Protein AF-A0A926HNK9-F1 (afdb_monomer_lite)

Organism: NCBI:txid2763655

Foldseek 3Di:
DDDDDDDDDDDDDDDDDDDDDDDDDDDDDDDDDDDDDDDDDDDDDDDDDDDDDDDDPDDDDDDDDPDPDPDPDPDPPPPPPPPPCPDDDDDDDDPPLDVLCVLAVLLVVQDDDLVSLLLQLQQLLVLLLVLLVQLLVVVLVVDPDPVVSVVSVVVSVVLQVVLQVQLVVLLVVVFDPVDDPVVSVVPRDSSSVSSSSNSSSVSSVVSNVVSCVVSCQCVCPPPHDDRPDDHNGSPSRD

Structure (mmCIF, N/CA/C/O backbone):
data_AF-A0A926HNK9-F1
#
_entry.id   AF-A0A926HNK9-F1
#
loop_
_atom_site.group_PDB
_atom_site.id
_atom_site.type_symbol
_atom_site.label_atom_id
_atom_site.label_alt_id
_atom_site.label_comp_id
_atom_site.label_asym_id
_atom_site.label_entity_id
_atom_site.label_seq_id
_atom_site.pdbx_PDB_ins_code
_atom_site.Cartn_x
_atom_site.Cartn_y
_atom_site.Cartn_z
_atom_site.occupancy
_atom_site.B_iso_or_equiv
_atom_site.auth_seq_id
_atom_site.auth_comp_id
_atom_site.auth_asym_id
_atom_site.auth_atom_id
_atom_site.pdbx_PDB_model_num
ATOM 1 N N . MET A 1 1 ? -14.355 -30.009 3.020 1.00 42.09 1 MET A N 1
ATOM 2 C CA . MET A 1 1 ? -13.301 -30.759 3.741 1.00 42.09 1 MET A CA 1
ATOM 3 C C . MET A 1 1 ? -13.091 -30.069 5.083 1.00 42.09 1 MET A C 1
ATOM 5 O O . MET A 1 1 ? -12.896 -28.864 5.101 1.00 42.09 1 MET A O 1
ATOM 9 N N . LYS A 1 2 ? -13.295 -30.790 6.193 1.00 35.47 2 LYS A N 1
ATOM 10 C CA . LYS A 1 2 ? -13.320 -30.257 7.568 1.00 35.47 2 LYS A CA 1
ATOM 11 C C . LYS A 1 2 ? -11.885 -30.050 8.071 1.00 35.47 2 LYS A C 1
ATOM 13 O O . LYS A 1 2 ? -11.158 -31.031 8.170 1.00 35.47 2 LYS A O 1
ATOM 18 N N . LYS A 1 3 ? -11.487 -28.818 8.408 1.00 48.03 3 LYS A N 1
ATOM 19 C CA . LYS A 1 3 ? -10.242 -28.560 9.151 1.00 48.03 3 LYS A CA 1
ATOM 20 C C . LYS A 1 3 ? -10.529 -28.700 10.650 1.00 48.03 3 LYS A C 1
ATOM 22 O O . LYS A 1 3 ? -11.313 -27.941 11.214 1.00 48.03 3 LYS A O 1
ATOM 27 N N . GLN A 1 4 ? -9.954 -29.738 11.255 1.00 50.06 4 GLN A N 1
ATOM 28 C CA . GLN A 1 4 ? -9.965 -29.986 12.696 1.00 50.06 4 GLN A CA 1
ATOM 29 C C . GLN A 1 4 ? -9.127 -28.918 13.404 1.00 50.06 4 GLN A C 1
ATOM 31 O O . GLN A 1 4 ? -7.952 -28.749 13.090 1.00 50.06 4 GLN A O 1
ATOM 36 N N . ARG A 1 5 ? -9.730 -28.218 14.368 1.00 55.59 5 ARG A N 1
ATOM 37 C CA . ARG A 1 5 ? -9.022 -27.371 15.332 1.00 55.59 5 ARG A CA 1
ATOM 38 C C . ARG A 1 5 ? -8.501 -28.273 16.451 1.00 55.59 5 ARG A C 1
ATOM 40 O O . ARG A 1 5 ? -9.302 -28.882 17.158 1.00 55.59 5 ARG A O 1
ATOM 47 N N . PHE A 1 6 ? -7.183 -28.393 16.580 1.00 54.34 6 PHE A N 1
ATOM 48 C CA . PHE A 1 6 ? -6.562 -29.031 17.737 1.00 54.34 6 PHE A CA 1
ATOM 49 C C . PHE A 1 6 ? -6.459 -28.008 18.865 1.00 54.34 6 PHE A C 1
ATOM 51 O O . PHE A 1 6 ? -5.699 -27.051 18.783 1.00 54.34 6 PHE A O 1
ATOM 58 N N . ALA A 1 7 ? -7.248 -28.229 19.911 1.00 49.34 7 ALA A N 1
ATOM 59 C CA . ALA A 1 7 ? -7.056 -27.620 21.213 1.00 49.34 7 ALA A CA 1
ATOM 60 C C . ALA A 1 7 ? -5.959 -28.392 21.960 1.00 49.34 7 ALA A C 1
ATOM 62 O O . ALA A 1 7 ? -6.102 -29.599 22.162 1.00 49.34 7 ALA A O 1
ATOM 63 N N . VAL A 1 8 ? -4.897 -27.711 22.397 1.00 50.94 8 VAL A N 1
ATOM 64 C CA . VAL A 1 8 ? -3.967 -28.221 23.418 1.00 50.94 8 VAL A CA 1
ATOM 65 C C . VAL A 1 8 ? -3.631 -27.093 24.397 1.00 50.94 8 VAL A C 1
ATOM 67 O O . VAL A 1 8 ? -2.785 -26.249 24.143 1.00 50.94 8 VAL A O 1
ATOM 70 N N . LEU A 1 9 ? -4.411 -27.094 25.479 1.00 38.88 9 LEU A N 1
ATOM 71 C CA . LEU A 1 9 ? -4.105 -26.862 26.897 1.00 38.88 9 LEU A CA 1
ATOM 72 C C . LEU A 1 9 ? -2.839 -26.053 27.310 1.00 38.88 9 LEU A C 1
ATOM 74 O O . LEU A 1 9 ? -1.731 -26.416 26.918 1.00 38.88 9 LEU A O 1
ATOM 78 N N . PRO A 1 10 ? -2.969 -25.072 28.233 1.00 49.97 10 PRO A N 1
ATOM 79 C CA . PRO A 1 10 ? -1.853 -24.279 28.749 1.00 49.97 10 PRO A CA 1
ATOM 80 C C . PRO A 1 10 ? -1.120 -24.987 29.902 1.00 49.97 10 PRO A C 1
ATOM 82 O O . PRO A 1 10 ? -1.749 -25.549 30.802 1.00 49.97 10 PRO A O 1
ATOM 85 N N . ILE A 1 11 ? 0.214 -24.904 29.920 1.00 54.81 11 ILE A N 1
ATOM 86 C CA . ILE A 1 11 ? 1.037 -25.261 31.085 1.00 54.81 11 ILE A CA 1
ATOM 87 C C . ILE A 1 11 ? 1.531 -23.975 31.755 1.00 54.81 11 ILE A C 1
ATOM 89 O O . ILE A 1 11 ? 2.418 -23.282 31.267 1.00 54.81 11 ILE A O 1
ATOM 93 N N . LEU A 1 12 ? 0.933 -23.712 32.914 1.00 46.19 12 LEU A N 1
ATOM 94 C CA . LEU A 1 12 ? 1.418 -22.867 34.001 1.00 46.19 12 LEU A CA 1
ATOM 95 C C . LEU A 1 12 ? 2.846 -23.268 34.413 1.00 46.19 12 LEU A C 1
ATOM 97 O O . LEU A 1 12 ? 3.026 -24.345 34.979 1.00 46.19 12 LEU A O 1
ATOM 101 N N . ILE A 1 13 ? 3.833 -22.383 34.244 1.00 48.69 13 ILE A N 1
ATOM 102 C CA . ILE A 1 13 ? 5.035 -22.373 35.094 1.00 48.69 13 ILE A CA 1
ATOM 103 C C . ILE A 1 13 ? 5.289 -20.943 35.559 1.00 48.69 13 ILE A C 1
ATOM 105 O O . ILE A 1 13 ? 5.858 -20.102 34.871 1.00 48.69 13 ILE A O 1
ATOM 109 N N . SER A 1 14 ? 4.823 -20.712 36.780 1.00 44.72 14 SER A N 1
ATOM 110 C CA . SER A 1 14 ? 5.190 -19.605 37.642 1.00 44.72 14 SER A CA 1
ATOM 111 C C . SER A 1 14 ? 6.588 -19.875 38.207 1.00 44.72 14 SER A C 1
ATOM 113 O O . SER A 1 14 ? 6.798 -20.891 38.868 1.00 44.72 14 SER A O 1
ATOM 115 N N . ALA A 1 15 ? 7.544 -18.983 37.954 1.00 48.25 15 ALA A N 1
ATOM 116 C CA . ALA A 1 15 ? 8.806 -18.931 38.685 1.00 48.25 15 ALA A CA 1
ATOM 117 C C . ALA A 1 15 ? 9.223 -17.469 38.870 1.00 48.25 15 ALA A C 1
ATOM 119 O O . ALA A 1 15 ? 9.948 -16.875 38.077 1.00 48.25 15 ALA A O 1
ATOM 120 N N . VAL A 1 16 ? 8.712 -16.900 39.959 1.00 52.09 16 VAL A N 1
ATOM 121 C CA . VAL A 1 16 ? 9.241 -15.711 40.622 1.00 52.09 16 VAL A CA 1
ATOM 122 C C . VAL A 1 16 ? 10.678 -15.998 41.056 1.00 52.09 16 VAL A C 1
ATOM 124 O O . VAL A 1 16 ? 10.900 -16.907 41.855 1.00 52.09 16 VAL A O 1
ATOM 127 N N . LEU A 1 17 ? 11.640 -15.192 40.606 1.00 48.81 17 LEU A N 1
ATOM 128 C CA . LEU A 1 17 ? 12.868 -14.972 41.370 1.00 48.81 17 LEU A CA 1
ATOM 129 C C . LEU A 1 17 ? 13.428 -13.566 41.119 1.00 48.81 17 LEU A C 1
ATOM 131 O O . LEU A 1 17 ? 14.299 -13.335 40.288 1.00 48.81 17 LEU A O 1
ATOM 135 N N . THR A 1 18 ? 12.911 -12.612 41.885 1.00 54.47 18 THR A N 1
ATOM 136 C CA . THR A 1 18 ? 13.609 -11.372 42.226 1.00 54.47 18 THR A CA 1
ATOM 137 C C . THR A 1 18 ? 14.718 -11.677 43.231 1.00 54.47 18 THR A C 1
ATOM 139 O O . THR A 1 18 ? 14.419 -12.109 44.345 1.00 54.47 18 THR A O 1
ATOM 142 N N . LEU A 1 19 ? 15.974 -11.374 42.895 1.00 52.81 19 LEU A N 1
ATOM 143 C CA . LEU A 1 19 ? 16.987 -11.053 43.898 1.00 52.81 19 LEU A CA 1
ATOM 144 C C . LEU A 1 19 ? 17.886 -9.924 43.397 1.00 52.81 19 LEU A C 1
ATOM 146 O O . LEU A 1 19 ? 18.359 -9.923 42.264 1.00 52.81 19 LEU A O 1
ATOM 150 N N . ALA A 1 20 ? 18.051 -8.941 44.268 1.00 52.88 20 ALA A N 1
ATOM 151 C CA . ALA A 1 20 ? 18.680 -7.665 44.016 1.00 52.88 20 ALA A CA 1
ATOM 152 C C . ALA A 1 20 ? 20.103 -7.611 44.607 1.00 52.88 20 ALA A C 1
ATOM 154 O O . ALA A 1 20 ? 20.395 -8.293 45.584 1.00 52.88 20 ALA A O 1
ATOM 155 N N . LEU A 1 21 ? 20.887 -6.675 44.061 1.00 46.56 21 LEU A N 1
ATOM 156 C CA . LEU A 1 21 ? 22.000 -5.916 44.655 1.00 46.56 21 LEU A CA 1
ATOM 157 C C . LEU A 1 21 ? 23.371 -6.566 44.968 1.00 46.56 21 LEU A C 1
ATOM 159 O O . LEU A 1 21 ? 23.505 -7.469 45.784 1.00 46.56 21 LEU A O 1
ATOM 163 N N . ALA A 1 22 ? 24.379 -5.825 44.473 1.00 47.28 22 ALA A N 1
ATOM 164 C CA . ALA A 1 22 ? 25.618 -5.368 45.122 1.00 47.28 22 ALA A CA 1
ATOM 165 C C . ALA A 1 22 ? 26.944 -6.011 44.682 1.00 47.28 22 ALA A C 1
ATOM 167 O O . ALA A 1 22 ? 27.136 -7.219 44.755 1.00 47.28 22 ALA A O 1
ATOM 168 N N . GLY A 1 23 ? 27.902 -5.139 44.337 1.00 42.81 23 GLY A N 1
ATOM 169 C CA . GLY A 1 23 ? 29.331 -5.450 44.374 1.00 42.81 23 GLY A CA 1
ATOM 170 C C . GLY A 1 23 ? 30.169 -4.691 43.350 1.00 42.81 23 GLY A C 1
ATOM 171 O O . GLY A 1 23 ? 30.369 -5.174 42.243 1.00 42.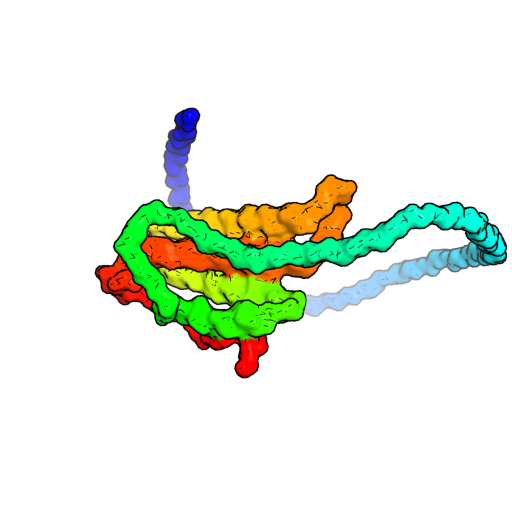81 23 GLY A O 1
ATOM 172 N N . CYS A 1 24 ? 30.691 -3.523 43.736 1.00 51.12 24 CYS A N 1
ATOM 173 C CA . CYS A 1 24 ? 31.880 -2.933 43.122 1.00 51.12 24 CYS A CA 1
ATOM 174 C C . CYS A 1 24 ? 33.046 -3.931 43.158 1.00 51.12 24 CYS A C 1
ATOM 176 O O . CYS A 1 24 ? 33.281 -4.509 44.216 1.00 51.12 24 CYS A O 1
ATOM 178 N N . ASP A 1 25 ? 33.855 -4.006 42.101 1.00 48.75 25 ASP A N 1
ATOM 179 C CA . ASP A 1 25 ? 35.298 -4.137 42.302 1.00 48.75 25 ASP A CA 1
ATOM 180 C C . ASP A 1 25 ? 36.112 -3.518 41.162 1.00 48.75 25 ASP A C 1
ATOM 182 O O . ASP A 1 25 ? 35.741 -3.517 39.989 1.00 48.75 25 ASP A O 1
ATOM 186 N N . THR A 1 26 ? 37.216 -2.927 41.591 1.00 46.78 26 THR A N 1
ATOM 187 C CA . THR A 1 26 ? 38.191 -2.122 40.868 1.00 46.78 26 THR A CA 1
ATOM 188 C C . THR A 1 26 ? 39.349 -3.027 40.469 1.00 46.78 26 THR A C 1
ATOM 190 O O . THR A 1 26 ? 39.872 -3.735 41.319 1.00 46.78 26 THR A O 1
ATOM 193 N N . GLY A 1 27 ? 39.843 -2.982 39.230 1.00 41.28 27 GLY A N 1
ATOM 194 C CA . GLY A 1 27 ? 41.013 -3.806 38.907 1.00 41.28 27 GLY A CA 1
ATOM 195 C C . GLY A 1 27 ? 41.629 -3.560 37.545 1.00 41.28 27 GLY A C 1
ATOM 196 O O . GLY A 1 27 ? 41.276 -4.207 36.567 1.00 41.28 27 GLY A O 1
ATOM 197 N N . GLY A 1 28 ? 42.584 -2.632 37.489 1.00 42.72 28 GLY A N 1
ATOM 198 C CA . GLY A 1 28 ? 43.436 -2.424 36.325 1.00 42.72 28 GLY A CA 1
ATOM 199 C C . GLY A 1 28 ? 44.372 -3.606 36.057 1.00 42.72 28 GLY A C 1
ATOM 200 O O . GLY A 1 28 ? 44.890 -4.236 36.973 1.00 42.72 28 GLY A O 1
ATOM 201 N N . GLY A 1 29 ? 44.644 -3.852 34.778 1.00 43.88 29 GLY A N 1
ATOM 202 C CA . GLY A 1 29 ? 45.596 -4.864 34.334 1.00 43.88 29 GLY A CA 1
ATOM 203 C C . GLY A 1 29 ? 45.991 -4.641 32.883 1.00 43.88 29 GLY A C 1
ATOM 204 O O . GLY A 1 29 ? 45.517 -5.333 31.989 1.00 43.88 29 GLY A O 1
ATOM 205 N N . LYS A 1 30 ? 46.868 -3.658 32.646 1.00 49.06 30 LYS A N 1
ATOM 206 C CA . LYS A 1 30 ? 47.640 -3.559 31.403 1.00 49.06 30 LYS A CA 1
ATOM 207 C C . LYS A 1 30 ? 48.457 -4.843 31.253 1.00 49.06 30 LYS A C 1
ATOM 209 O O . LYS A 1 30 ? 49.395 -5.050 32.016 1.00 49.06 30 LYS A O 1
ATOM 214 N N . THR A 1 31 ? 48.144 -5.661 30.254 1.00 48.47 31 THR A N 1
ATOM 215 C CA . THR A 1 31 ? 49.084 -6.660 29.740 1.00 48.47 31 THR A CA 1
ATOM 216 C C . THR A 1 31 ? 49.244 -6.473 28.239 1.00 48.47 31 THR A C 1
ATOM 218 O O . THR A 1 31 ? 48.311 -6.533 27.444 1.00 48.47 31 THR A O 1
ATOM 221 N N . THR A 1 32 ? 50.472 -6.123 27.898 1.00 48.22 32 THR A N 1
ATOM 222 C CA . THR A 1 32 ? 51.035 -5.933 26.570 1.00 48.22 32 THR A CA 1
ATOM 223 C C . THR A 1 32 ? 51.052 -7.276 25.831 1.00 48.22 32 THR A C 1
ATOM 225 O O . THR A 1 32 ? 51.598 -8.235 26.382 1.00 48.22 32 THR A O 1
ATOM 228 N N . PRO A 1 33 ? 50.524 -7.396 24.601 1.00 59.78 33 PRO A N 1
ATOM 229 C CA . PRO A 1 33 ? 50.759 -8.593 23.810 1.00 59.78 33 PRO A CA 1
ATOM 230 C C . PRO A 1 33 ? 52.204 -8.607 23.288 1.00 59.78 33 PRO A C 1
ATOM 232 O O . PRO A 1 33 ? 52.669 -7.681 22.624 1.00 59.78 33 PRO A O 1
ATOM 235 N N . SER A 1 34 ? 52.904 -9.685 23.633 1.00 55.00 34 SER A N 1
ATOM 236 C CA . SER A 1 34 ? 54.209 -10.087 23.109 1.00 55.00 34 SER A CA 1
ATOM 237 C C . SER A 1 34 ? 54.104 -10.442 21.616 1.00 55.00 34 SER A C 1
ATOM 239 O O . SER A 1 34 ? 53.191 -11.188 21.251 1.00 55.00 34 SER A O 1
ATOM 241 N N . PRO A 1 35 ? 55.005 -9.968 20.735 1.00 62.47 35 PRO A N 1
ATOM 242 C CA . PRO A 1 35 ? 55.035 -10.416 19.348 1.00 62.47 35 PRO A CA 1
ATOM 243 C C . PRO A 1 35 ? 55.656 -11.820 19.247 1.00 62.47 35 PRO A C 1
ATOM 245 O O . PRO A 1 35 ? 56.812 -12.035 19.608 1.00 62.47 35 PRO A O 1
ATOM 248 N N . SER A 1 36 ? 54.881 -12.778 18.732 1.00 53.44 36 SER A N 1
ATOM 249 C CA . SER A 1 36 ? 55.363 -14.108 18.338 1.00 53.44 36 SER A CA 1
ATOM 250 C C . SER A 1 36 ? 55.908 -14.070 16.896 1.00 53.44 36 SER A C 1
ATOM 252 O O . SER A 1 36 ? 55.342 -13.350 16.067 1.00 53.44 36 SER A O 1
ATOM 254 N N . PRO A 1 37 ? 57.010 -14.776 16.573 1.00 58.66 37 PRO A N 1
ATOM 255 C CA . PRO A 1 37 ? 57.818 -14.487 15.393 1.00 58.66 37 PRO A CA 1
ATOM 256 C C . PRO A 1 37 ? 57.424 -15.246 14.114 1.00 58.66 37 PRO A C 1
ATOM 258 O O . PRO A 1 37 ? 56.980 -16.387 14.144 1.00 58.66 37 PRO A O 1
ATOM 261 N N . SER A 1 38 ? 57.777 -14.596 12.998 1.00 51.94 38 SER A N 1
ATOM 262 C CA . SER A 1 38 ? 58.384 -15.152 11.778 1.00 51.94 38 SER A CA 1
ATOM 263 C C . SER A 1 38 ? 57.606 -16.215 10.990 1.00 51.94 38 SER A C 1
ATOM 265 O O . SER A 1 38 ? 57.778 -17.418 11.176 1.00 51.94 38 SER A O 1
ATOM 267 N N . ALA A 1 39 ? 56.843 -15.753 9.994 1.00 53.16 39 ALA A N 1
ATOM 268 C CA . ALA A 1 39 ? 56.485 -16.569 8.840 1.00 53.16 39 ALA A CA 1
ATOM 269 C C . ALA A 1 39 ? 57.630 -16.538 7.810 1.00 53.16 39 ALA A C 1
ATOM 271 O O . ALA A 1 39 ? 58.038 -15.480 7.331 1.00 53.16 39 ALA A O 1
ATOM 272 N N . SER A 1 40 ? 58.141 -17.728 7.505 1.00 59.91 40 SER A N 1
ATOM 273 C CA . SER A 1 40 ? 59.150 -18.025 6.486 1.00 59.91 40 SER A CA 1
ATOM 274 C C . SER A 1 40 ? 58.678 -17.623 5.075 1.00 59.91 40 SER A C 1
ATOM 276 O O . SER A 1 40 ? 57.508 -17.855 4.753 1.00 59.91 40 SER A O 1
ATOM 278 N N . PRO A 1 41 ? 59.542 -17.068 4.203 1.00 63.19 41 PRO A N 1
ATOM 279 C CA . PRO A 1 41 ? 59.177 -16.785 2.820 1.00 63.19 41 PRO A CA 1
ATOM 280 C C . PRO A 1 41 ? 59.002 -18.093 2.033 1.00 63.19 41 PRO A C 1
ATOM 282 O O . PRO A 1 41 ? 59.954 -18.838 1.802 1.00 63.19 41 PRO A O 1
ATOM 285 N N . SER A 1 42 ? 57.764 -18.361 1.615 1.00 62.91 42 SER A N 1
ATOM 286 C CA . SER A 1 42 ? 57.442 -19.420 0.658 1.00 62.91 42 SER A CA 1
ATOM 287 C C . SER A 1 42 ? 57.851 -18.994 -0.754 1.00 62.91 42 SER A C 1
ATOM 289 O O . SER A 1 42 ? 57.674 -17.842 -1.147 1.00 62.91 42 SER A O 1
ATOM 291 N N . ALA A 1 43 ? 58.422 -19.947 -1.486 1.00 63.44 43 ALA A N 1
ATOM 292 C CA . ALA A 1 43 ? 59.113 -19.789 -2.756 1.00 63.44 43 ALA A CA 1
ATOM 293 C C . ALA A 1 43 ? 58.323 -19.030 -3.838 1.00 63.44 43 ALA A C 1
ATOM 295 O O . ALA A 1 43 ? 57.112 -19.192 -3.993 1.00 63.44 43 ALA A O 1
ATOM 296 N N . ALA A 1 44 ? 59.064 -18.241 -4.620 1.00 63.41 44 ALA A N 1
ATOM 297 C CA . ALA A 1 44 ? 58.594 -17.562 -5.817 1.00 63.41 44 ALA A CA 1
ATOM 298 C C . ALA A 1 44 ? 58.042 -18.564 -6.843 1.00 63.41 44 ALA A C 1
ATOM 300 O O . ALA A 1 44 ? 58.703 -19.545 -7.190 1.00 63.41 44 ALA A O 1
ATOM 301 N N . ALA A 1 45 ? 56.837 -18.293 -7.345 1.00 62.38 45 ALA A N 1
ATOM 302 C CA . ALA A 1 45 ? 56.247 -19.040 -8.443 1.00 62.38 45 ALA A CA 1
ATOM 303 C C . ALA A 1 45 ? 57.059 -18.820 -9.729 1.00 62.38 45 ALA A C 1
ATOM 305 O O . ALA A 1 45 ? 57.326 -17.690 -10.140 1.00 62.38 45 ALA A O 1
ATOM 306 N N . THR A 1 46 ? 57.450 -19.924 -10.358 1.00 68.56 46 THR A N 1
ATOM 307 C CA . THR A 1 46 ? 58.039 -19.978 -11.697 1.00 68.56 46 THR A CA 1
ATOM 308 C C . THR A 1 46 ? 57.068 -19.373 -12.723 1.00 68.56 46 THR A C 1
ATOM 310 O O . THR A 1 46 ? 55.893 -19.746 -12.714 1.00 68.56 46 THR A O 1
ATOM 313 N N . PRO A 1 47 ? 57.508 -18.469 -13.619 1.00 68.94 47 PRO A N 1
ATOM 314 C CA . PRO A 1 47 ? 56.654 -17.972 -14.690 1.00 68.94 47 PRO A CA 1
ATOM 315 C C . PRO A 1 47 ? 56.317 -19.110 -15.662 1.00 68.94 47 PRO A C 1
ATOM 317 O O . PRO A 1 47 ? 57.202 -19.773 -16.203 1.00 68.94 47 PRO A O 1
ATOM 320 N N . VAL A 1 48 ? 55.021 -19.333 -15.868 1.00 67.12 48 VAL A N 1
ATOM 321 C CA . VAL A 1 48 ? 54.490 -20.205 -16.921 1.00 67.12 48 VAL A CA 1
ATOM 322 C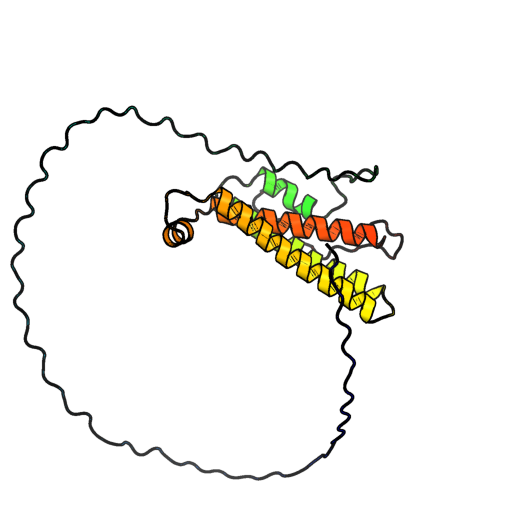 C . VAL A 1 48 ? 54.718 -19.507 -18.271 1.00 67.12 48 VAL A C 1
ATOM 324 O O . VAL A 1 48 ? 54.504 -18.296 -18.355 1.00 67.12 48 VAL A O 1
ATOM 327 N N . PRO A 1 49 ? 55.166 -20.216 -19.323 1.00 67.38 49 PRO A N 1
ATOM 328 C CA . PRO A 1 49 ? 55.387 -19.620 -20.635 1.00 67.38 49 PRO A CA 1
ATOM 329 C C . PRO A 1 49 ? 54.089 -19.045 -21.212 1.00 67.38 49 PRO A C 1
ATOM 331 O O . PRO A 1 49 ? 53.089 -19.747 -21.351 1.00 67.38 49 PRO A O 1
ATOM 334 N N . THR A 1 50 ? 54.142 -17.762 -21.572 1.00 67.12 50 THR A N 1
ATOM 335 C CA . THR A 1 50 ? 53.160 -17.082 -22.419 1.00 67.12 50 THR A CA 1
ATOM 336 C C . THR A 1 50 ? 53.109 -17.788 -23.769 1.00 67.12 50 THR A C 1
ATOM 338 O O . THR A 1 50 ? 54.045 -17.690 -24.562 1.00 67.12 50 THR A O 1
ATOM 341 N N . SER A 1 51 ? 52.029 -18.517 -24.027 1.00 66.25 51 SER A N 1
ATOM 342 C CA . SER A 1 51 ? 51.702 -19.019 -25.356 1.00 66.25 51 SER A CA 1
ATOM 343 C C . SER A 1 51 ? 51.396 -17.845 -26.288 1.00 66.25 51 SER A C 1
ATOM 345 O O . SER A 1 51 ? 50.621 -16.948 -25.953 1.00 66.25 51 SER A O 1
ATOM 347 N N . GLU A 1 52 ? 52.030 -17.853 -27.460 1.00 69.38 52 GLU A N 1
ATOM 348 C CA . GLU A 1 52 ? 51.732 -16.940 -28.562 1.00 69.38 52 GLU A CA 1
ATOM 349 C C . GLU A 1 52 ? 50.246 -17.032 -28.961 1.00 69.38 52 GLU A C 1
ATOM 351 O O . GLU A 1 52 ? 49.660 -18.121 -28.920 1.00 69.38 52 GLU A O 1
ATOM 356 N N . PRO A 1 53 ? 49.616 -15.915 -29.366 1.00 64.56 53 PRO A N 1
ATOM 357 C CA . PRO A 1 53 ? 48.249 -15.936 -29.860 1.00 64.56 53 PRO A CA 1
ATOM 358 C C . PRO A 1 53 ? 48.188 -16.719 -31.176 1.00 64.56 53 PRO A C 1
ATOM 360 O O . PRO A 1 53 ? 48.659 -16.265 -32.219 1.00 64.56 53 PRO A O 1
ATOM 363 N N . VAL A 1 54 ? 47.573 -17.901 -31.129 1.00 65.38 54 VAL A N 1
ATOM 364 C CA . VAL A 1 54 ? 47.139 -18.622 -32.327 1.00 65.38 54 VAL A CA 1
ATOM 365 C C . VAL A 1 54 ? 46.099 -17.754 -33.029 1.00 65.38 54 VAL A C 1
ATOM 367 O O . VAL A 1 54 ? 45.101 -17.360 -32.427 1.00 65.38 54 VAL A O 1
ATOM 370 N N . ALA A 1 55 ? 46.360 -17.436 -34.296 1.00 65.75 55 ALA A N 1
ATOM 371 C CA . ALA A 1 55 ? 45.467 -16.653 -35.133 1.00 65.75 55 ALA A CA 1
ATOM 372 C C . ALA A 1 55 ? 44.056 -17.259 -35.131 1.00 65.75 55 ALA A C 1
ATOM 374 O O . ALA A 1 55 ? 43.857 -18.414 -35.515 1.00 65.75 55 ALA A O 1
ATOM 375 N N . THR A 1 56 ? 43.082 -16.457 -34.704 1.00 63.75 56 THR A N 1
ATOM 376 C CA . THR A 1 56 ? 41.657 -16.766 -34.809 1.00 63.75 56 THR A CA 1
ATOM 377 C C . THR A 1 56 ? 41.317 -17.045 -36.276 1.00 63.75 56 THR A C 1
ATOM 379 O O . THR A 1 56 ? 41.554 -16.173 -37.119 1.00 63.75 56 THR A O 1
ATOM 382 N N . PRO A 1 57 ? 40.778 -18.227 -36.622 1.00 66.00 57 PRO A N 1
ATOM 383 C CA . PRO A 1 57 ? 40.314 -18.485 -37.975 1.00 66.00 57 PRO A CA 1
ATOM 384 C C . PRO A 1 57 ? 39.190 -17.507 -38.327 1.00 66.00 57 PRO A C 1
ATOM 386 O O . PRO A 1 57 ? 38.282 -17.262 -37.531 1.00 66.00 57 PRO A O 1
ATOM 389 N N . ALA A 1 58 ? 39.280 -16.937 -39.529 1.00 66.94 58 ALA A N 1
ATOM 390 C CA . ALA A 1 58 ? 38.262 -16.061 -40.089 1.00 66.94 58 ALA A CA 1
ATOM 391 C C . ALA A 1 58 ? 36.884 -16.755 -40.053 1.00 66.94 58 ALA A C 1
ATOM 393 O O . ALA A 1 58 ? 36.792 -17.925 -40.441 1.00 66.94 58 ALA A O 1
ATOM 394 N N . PRO A 1 59 ? 35.815 -16.073 -39.600 1.00 64.88 59 PRO A N 1
ATOM 395 C CA . PRO A 1 59 ? 34.484 -16.656 -39.590 1.00 64.88 59 PRO A CA 1
ATOM 396 C C . PRO A 1 59 ? 34.054 -16.984 -41.022 1.00 64.88 59 PRO A C 1
ATOM 398 O O . PRO A 1 59 ? 34.068 -16.129 -41.910 1.00 64.88 59 PRO A O 1
ATOM 401 N N . ALA A 1 60 ? 33.688 -18.247 -41.235 1.00 57.59 60 ALA A N 1
ATOM 402 C CA . ALA A 1 60 ? 33.021 -18.691 -42.445 1.00 57.59 60 ALA A CA 1
ATOM 403 C C . ALA A 1 60 ? 31.712 -17.908 -42.607 1.00 57.59 60 ALA A C 1
ATOM 405 O O . ALA A 1 60 ? 30.972 -17.725 -41.641 1.00 57.59 60 ALA A O 1
ATOM 406 N N . ALA A 1 61 ? 31.450 -17.438 -43.827 1.00 58.44 61 ALA A N 1
ATOM 407 C CA . ALA A 1 61 ? 30.242 -16.704 -44.167 1.00 58.44 61 ALA A CA 1
ATOM 408 C C . ALA A 1 61 ? 28.994 -17.514 -43.779 1.00 58.44 61 ALA A C 1
ATOM 410 O O . ALA A 1 61 ? 28.721 -18.573 -44.348 1.00 58.44 61 ALA A O 1
ATOM 411 N N . THR A 1 62 ? 28.251 -17.006 -42.798 1.00 58.12 62 THR A N 1
ATOM 412 C CA . THR A 1 62 ? 26.920 -17.497 -42.445 1.00 58.12 62 THR A CA 1
ATOM 413 C C . THR A 1 62 ? 25.972 -17.204 -43.611 1.00 58.12 62 THR A C 1
ATOM 415 O O . THR A 1 62 ? 25.950 -16.066 -44.085 1.00 58.12 62 THR A O 1
ATOM 418 N N . PRO A 1 63 ? 25.194 -18.187 -44.095 1.00 54.12 63 PRO A N 1
ATOM 419 C CA . PRO A 1 63 ? 24.215 -17.957 -45.145 1.00 54.12 63 PRO A CA 1
ATOM 420 C C . PRO A 1 63 ? 23.161 -16.947 -44.684 1.00 54.12 63 PRO A C 1
ATOM 422 O O . PRO A 1 63 ? 22.620 -17.035 -43.581 1.00 54.12 63 PRO A O 1
ATOM 425 N N . GLU A 1 64 ? 22.900 -15.987 -45.564 1.00 54.50 64 GLU A N 1
ATOM 426 C CA . GLU A 1 64 ? 21.941 -14.900 -45.425 1.00 54.50 64 GLU A CA 1
ATOM 427 C C . GLU A 1 64 ? 20.515 -15.476 -45.377 1.00 54.50 64 GLU A C 1
ATOM 429 O O . GLU A 1 64 ? 19.833 -15.641 -46.389 1.00 54.50 64 GLU A O 1
ATOM 434 N N . ALA A 1 65 ? 20.070 -15.851 -44.178 1.00 46.62 65 ALA A N 1
ATOM 435 C CA . ALA A 1 65 ? 18.672 -16.140 -43.919 1.00 46.62 65 ALA A CA 1
ATOM 436 C C . ALA A 1 65 ? 17.921 -14.807 -43.862 1.00 46.62 65 ALA A C 1
ATOM 438 O O . ALA A 1 65 ? 17.911 -14.113 -42.847 1.00 46.62 65 ALA A O 1
ATOM 439 N N . SER A 1 66 ? 17.304 -14.458 -44.990 1.00 55.81 66 SER A N 1
ATOM 440 C CA . SER A 1 66 ? 16.244 -13.461 -45.072 1.00 55.81 66 SER A CA 1
ATOM 441 C C . SER A 1 66 ? 15.110 -13.870 -44.128 1.00 55.81 66 SER A C 1
ATOM 443 O O . SER A 1 66 ? 14.263 -14.700 -44.454 1.00 55.81 66 SER A O 1
ATOM 445 N N . LEU A 1 67 ? 15.125 -13.313 -42.922 1.00 45.03 67 LEU A N 1
ATOM 446 C CA . LEU A 1 67 ? 13.979 -13.276 -42.033 1.00 45.03 67 LEU A CA 1
ATOM 447 C C . LEU A 1 67 ? 13.576 -11.814 -41.924 1.00 45.03 67 LEU A C 1
ATOM 449 O O . LEU A 1 67 ? 14.352 -10.965 -41.487 1.00 45.03 67 LEU A O 1
ATOM 453 N N . ALA A 1 68 ? 12.372 -11.539 -42.418 1.00 50.16 68 ALA A N 1
ATOM 454 C CA . ALA A 1 68 ? 11.708 -10.257 -42.307 1.00 50.16 68 ALA A CA 1
ATOM 455 C C . ALA A 1 68 ? 11.870 -9.702 -40.887 1.00 50.16 68 ALA A C 1
ATOM 457 O O . ALA A 1 68 ? 11.697 -10.430 -39.908 1.00 50.16 68 ALA A O 1
ATOM 458 N N . ALA A 1 69 ? 12.216 -8.417 -40.799 1.00 44.47 69 ALA A N 1
ATOM 459 C CA . ALA A 1 69 ? 12.293 -7.700 -39.539 1.00 44.47 69 ALA A CA 1
ATOM 460 C C . ALA A 1 69 ? 11.011 -7.970 -38.731 1.00 44.47 69 ALA A C 1
ATOM 462 O O . ALA A 1 69 ? 9.921 -7.716 -39.256 1.00 44.47 69 ALA A O 1
ATOM 463 N N . PRO A 1 70 ? 11.100 -8.487 -37.492 1.00 44.84 70 PRO A N 1
ATOM 464 C CA . PRO A 1 70 ? 9.942 -8.485 -36.626 1.00 44.84 70 PRO A CA 1
ATOM 465 C C . PRO A 1 70 ? 9.554 -7.020 -36.439 1.00 44.84 70 PRO A C 1
ATOM 467 O O . PRO A 1 70 ? 10.345 -6.198 -35.974 1.00 44.84 70 PRO A O 1
ATOM 470 N N . THR A 1 71 ? 8.344 -6.685 -36.877 1.00 44.47 71 THR A N 1
ATOM 471 C CA . THR A 1 71 ? 7.647 -5.465 -36.474 1.00 44.47 71 THR A CA 1
ATOM 472 C C . THR A 1 71 ? 7.856 -5.253 -34.975 1.00 44.47 71 THR A C 1
ATOM 474 O O . THR A 1 71 ? 7.746 -6.237 -34.236 1.00 44.47 71 THR A O 1
ATOM 477 N N . PRO A 1 72 ? 8.161 -4.025 -34.510 1.00 43.22 72 PRO A N 1
ATOM 478 C CA . PRO A 1 72 ? 8.272 -3.754 -33.085 1.00 43.22 72 PRO A CA 1
ATOM 479 C C . PRO A 1 72 ? 6.976 -4.215 -32.428 1.00 43.22 72 PRO A C 1
ATOM 481 O O . PRO A 1 72 ? 5.900 -3.686 -32.709 1.00 43.22 72 PRO A O 1
ATOM 484 N N . SER A 1 73 ? 7.097 -5.273 -31.627 1.00 43.88 73 SER A N 1
ATOM 485 C CA . SER A 1 73 ? 6.016 -5.789 -30.811 1.00 43.88 73 SER A CA 1
ATOM 486 C C . SER A 1 73 ? 5.595 -4.635 -29.922 1.00 43.88 73 SER A C 1
ATOM 488 O O . SER A 1 73 ? 6.385 -4.154 -29.109 1.00 43.88 73 SER A O 1
ATOM 490 N N . SER A 1 74 ? 4.388 -4.137 -30.168 1.00 43.09 74 SER A N 1
ATOM 491 C CA . SER A 1 74 ? 3.701 -3.159 -29.344 1.00 43.09 74 SER A CA 1
ATOM 492 C C . SER A 1 74 ? 3.939 -3.506 -27.880 1.00 43.09 74 SER A C 1
ATOM 494 O O . SER A 1 74 ? 3.576 -4.600 -27.441 1.00 43.09 74 SER A O 1
ATOM 496 N N . VAL A 1 75 ? 4.589 -2.590 -27.156 1.00 43.72 75 VAL A N 1
ATOM 497 C CA . VAL A 1 75 ? 4.554 -2.559 -25.692 1.00 43.72 75 VAL A CA 1
ATOM 498 C C . VAL A 1 75 ? 3.094 -2.806 -25.311 1.00 43.72 75 VAL A C 1
ATOM 500 O O . VAL A 1 75 ? 2.239 -2.113 -25.872 1.00 43.72 75 VAL A O 1
ATOM 503 N N . PRO A 1 76 ? 2.774 -3.815 -24.479 1.00 38.53 76 PRO A N 1
ATOM 504 C CA . PRO A 1 76 ? 1.403 -3.998 -24.044 1.00 38.53 76 PRO A CA 1
ATOM 505 C C . PRO A 1 76 ? 0.966 -2.677 -23.424 1.00 38.53 76 PRO A C 1
ATOM 507 O O . PRO A 1 76 ? 1.606 -2.169 -22.503 1.00 38.53 76 PRO A O 1
ATOM 510 N N . GLU A 1 77 ? -0.064 -2.087 -24.020 1.00 37.25 77 GLU A N 1
ATOM 511 C CA . GLU A 1 77 ? -0.794 -0.974 -23.446 1.00 37.25 77 GLU A CA 1
ATOM 512 C C . GLU A 1 77 ? -1.110 -1.391 -22.010 1.00 37.25 77 GLU A C 1
ATOM 514 O O . GLU A 1 77 ? -1.805 -2.388 -21.797 1.00 37.25 77 GLU A O 1
ATOM 519 N N . MET A 1 78 ? -0.507 -0.707 -21.032 1.00 39.19 78 MET A N 1
ATOM 520 C CA . MET A 1 78 ? -0.929 -0.799 -19.641 1.00 39.19 78 MET A CA 1
ATOM 521 C C . MET A 1 78 ? -2.353 -0.262 -19.623 1.00 39.19 78 MET A C 1
ATOM 523 O O . MET A 1 78 ? -2.593 0.916 -19.376 1.00 39.19 78 MET A O 1
ATOM 527 N N . THR A 1 79 ? -3.317 -1.121 -19.938 1.00 34.88 79 THR A N 1
ATOM 528 C CA . THR A 1 79 ? -4.675 -0.911 -19.483 1.00 34.88 79 THR A CA 1
ATOM 529 C C . THR A 1 79 ? -4.548 -0.830 -17.970 1.00 34.88 79 THR A C 1
ATOM 531 O O . THR A 1 79 ? -4.079 -1.814 -17.381 1.00 34.88 79 THR A O 1
ATOM 534 N N . PRO A 1 80 ? -4.870 0.310 -17.332 1.00 35.75 80 PRO A N 1
ATOM 535 C CA . PRO A 1 80 ? -4.917 0.356 -15.883 1.00 35.75 80 PRO A CA 1
ATOM 536 C C . PRO A 1 80 ? -5.795 -0.812 -15.463 1.00 35.75 80 PRO A C 1
ATOM 538 O O . PRO A 1 80 ? -6.901 -0.970 -15.990 1.00 35.75 80 PRO A O 1
ATOM 541 N N . PHE A 1 81 ? -5.251 -1.683 -14.615 1.00 38.84 81 PHE A N 1
ATOM 542 C CA . PHE A 1 81 ? -5.997 -2.784 -14.039 1.00 38.84 81 PHE A CA 1
ATOM 543 C C . PHE A 1 81 ? -7.282 -2.181 -13.480 1.00 38.84 81 PHE A C 1
ATOM 545 O O . PHE A 1 81 ? -7.258 -1.395 -12.530 1.00 38.84 81 PHE A O 1
ATOM 552 N N . VAL A 1 82 ? -8.385 -2.456 -14.177 1.00 35.12 82 VAL A N 1
ATOM 553 C CA . VAL A 1 82 ? -9.717 -2.003 -13.808 1.00 35.12 82 VAL A CA 1
ATOM 554 C C . VAL A 1 82 ? -9.899 -2.437 -12.369 1.00 35.12 82 VAL A C 1
ATOM 556 O O . VAL A 1 82 ? -9.736 -3.621 -12.066 1.00 35.12 82 VAL A O 1
ATOM 559 N N . SER A 1 83 ? -10.164 -1.455 -11.499 1.00 41.59 83 SER A N 1
ATOM 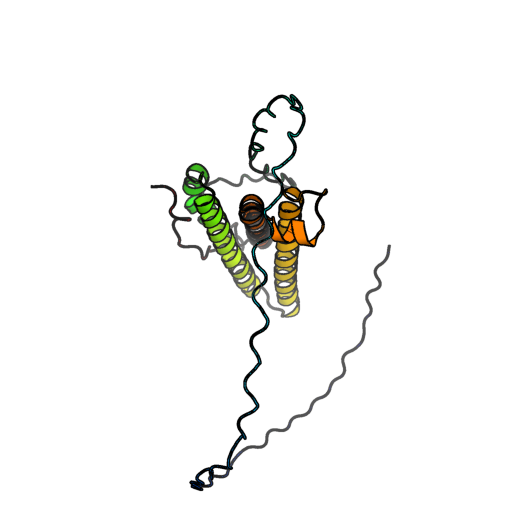560 C CA . SER A 1 83 ? -10.611 -1.677 -10.127 1.00 41.59 83 SER A CA 1
ATOM 561 C C . SER A 1 83 ? -11.483 -2.915 -10.117 1.00 41.59 83 SER A C 1
ATOM 563 O O . SER A 1 83 ? -12.505 -2.946 -10.801 1.00 41.59 83 SER A O 1
ATOM 565 N N . GLY A 1 84 ? -11.047 -3.948 -9.399 1.00 33.12 84 GLY A N 1
ATOM 566 C CA . GLY A 1 84 ? -11.887 -5.097 -9.145 1.00 33.12 84 GLY A CA 1
ATOM 567 C C . GLY A 1 84 ? -13.153 -4.593 -8.472 1.00 33.12 84 GLY A C 1
ATOM 568 O O . GLY A 1 84 ? -13.162 -4.351 -7.269 1.00 33.12 84 GLY A O 1
ATOM 569 N N . GLU A 1 85 ? -14.209 -4.418 -9.261 1.00 42.12 85 GLU A N 1
ATOM 570 C CA . GLU A 1 85 ? -15.577 -4.268 -8.801 1.00 42.12 85 GLU A CA 1
ATOM 571 C C . GLU A 1 85 ? -16.004 -5.609 -8.190 1.00 42.12 85 GLU A C 1
ATOM 573 O O . GLU A 1 85 ? -16.784 -6.376 -8.749 1.00 42.12 85 GLU A O 1
ATOM 578 N N . GLY A 1 86 ? -15.474 -5.904 -7.003 1.00 35.09 86 GLY A N 1
ATOM 579 C CA . GLY A 1 86 ? -16.077 -6.817 -6.044 1.00 35.09 86 GLY A CA 1
ATOM 580 C C . GLY A 1 86 ? -17.247 -6.109 -5.371 1.00 35.09 86 GLY A C 1
ATOM 581 O O . GLY A 1 86 ? -17.195 -5.793 -4.189 1.00 35.09 86 GLY A O 1
ATOM 582 N N . SER A 1 87 ? -18.278 -5.796 -6.155 1.00 39.75 87 SER A N 1
ATOM 583 C CA . SER A 1 87 ? -19.503 -5.157 -5.688 1.00 39.75 87 SER A CA 1
ATOM 584 C C . SER A 1 87 ? -20.249 -6.065 -4.710 1.00 39.75 87 SER A C 1
ATOM 586 O O . SER A 1 87 ? -20.736 -7.134 -5.079 1.00 39.75 87 SER A O 1
ATOM 588 N N . CYS A 1 88 ? -20.380 -5.602 -3.467 1.00 29.00 88 CYS A N 1
ATOM 589 C CA . CYS A 1 88 ? -21.513 -5.933 -2.608 1.00 29.00 88 CYS A CA 1
ATOM 590 C C . CYS A 1 88 ? -21.838 -4.733 -1.694 1.00 29.00 88 CYS A C 1
ATOM 592 O O . CYS A 1 88 ? -21.597 -4.754 -0.491 1.00 29.00 88 CYS A O 1
ATOM 594 N N . GLY A 1 89 ? -22.363 -3.656 -2.293 1.00 31.31 89 GLY A N 1
ATOM 595 C CA . GLY A 1 89 ? -22.969 -2.521 -1.580 1.00 31.31 89 GLY A CA 1
ATOM 596 C C . GLY A 1 89 ? -22.982 -1.220 -2.401 1.00 31.31 89 GLY A C 1
ATOM 597 O O . GLY A 1 89 ? -21.933 -0.854 -2.928 1.00 31.31 89 GLY A O 1
ATOM 598 N N . PRO A 1 90 ? -24.120 -0.502 -2.525 1.00 47.56 90 PRO A N 1
ATOM 599 C CA . PRO A 1 90 ? -24.197 0.725 -3.306 1.00 47.56 90 PRO A CA 1
ATOM 600 C C . PRO A 1 90 ? -24.000 1.948 -2.404 1.00 47.56 90 PRO A C 1
ATOM 602 O O . PRO A 1 90 ? -24.978 2.471 -1.892 1.00 47.56 90 PRO A O 1
ATOM 605 N N . GLU A 1 91 ? -22.770 2.434 -2.232 1.00 39.56 91 GLU A N 1
ATOM 606 C CA . GLU A 1 91 ? -22.531 3.818 -1.793 1.00 39.56 91 GLU A CA 1
ATOM 607 C C . GLU A 1 91 ? -21.287 4.376 -2.487 1.00 39.56 91 GLU A C 1
ATOM 609 O O . GLU A 1 91 ? -20.221 3.760 -2.504 1.00 39.56 91 GLU A O 1
ATOM 614 N N . SER A 1 92 ? -21.482 5.526 -3.124 1.00 39.12 92 SER A N 1
ATOM 615 C CA . SER A 1 92 ? -20.532 6.256 -3.951 1.00 39.12 92 SER A CA 1
ATOM 616 C C . SER A 1 92 ? -19.282 6.651 -3.168 1.00 39.12 92 SER A C 1
ATOM 618 O O . SER A 1 92 ? -19.323 7.579 -2.366 1.00 39.12 92 SER A O 1
ATOM 620 N N . TYR A 1 93 ? -18.164 5.989 -3.450 1.00 41.75 93 TYR A N 1
ATOM 621 C CA . TYR A 1 93 ? -16.844 6.547 -3.183 1.00 41.75 93 TYR A CA 1
ATOM 622 C C . TYR A 1 93 ? -16.621 7.716 -4.151 1.00 41.75 93 TYR A C 1
ATOM 624 O O . TYR A 1 93 ? -16.559 7.511 -5.367 1.00 41.75 93 TYR A O 1
ATOM 632 N N . THR A 1 94 ? -16.559 8.940 -3.631 1.00 42.44 94 THR A N 1
ATOM 633 C CA . THR A 1 94 ? -16.175 10.128 -4.396 1.00 42.44 94 THR A CA 1
ATOM 634 C C . THR A 1 94 ? -14.649 10.208 -4.466 1.00 42.44 94 THR A C 1
ATOM 636 O O . THR A 1 94 ? -13.993 10.246 -3.426 1.00 42.44 94 THR A O 1
ATOM 639 N N . PRO A 1 95 ? -14.043 10.254 -5.665 1.00 40.88 95 PRO A N 1
ATOM 640 C CA . PRO A 1 95 ? -12.663 10.714 -5.808 1.00 40.88 95 PRO A CA 1
ATOM 641 C C . PRO A 1 95 ? -12.532 12.100 -5.146 1.00 40.88 95 PRO A C 1
ATOM 643 O O . PRO A 1 95 ? -13.295 13.001 -5.502 1.00 40.88 95 PRO A O 1
ATOM 646 N N . GLY A 1 96 ? -11.642 12.248 -4.158 1.00 49.41 96 GLY A N 1
ATOM 647 C CA . GLY A 1 96 ? -11.498 13.462 -3.336 1.00 49.41 96 GLY A CA 1
ATOM 648 C C . GLY A 1 96 ? -11.551 13.262 -1.811 1.00 49.41 96 GLY A C 1
ATOM 649 O O . GLY A 1 96 ? -11.246 14.193 -1.072 1.00 49.41 96 GLY A O 1
ATOM 650 N N . ASP A 1 97 ? -11.928 12.072 -1.322 1.00 72.25 97 ASP A N 1
ATOM 651 C CA . ASP A 1 97 ? -11.973 11.762 0.124 1.00 72.25 97 ASP A CA 1
ATOM 652 C C . ASP A 1 97 ? -10.725 10.998 0.622 1.00 72.25 97 ASP A C 1
ATOM 654 O O . ASP A 1 97 ? -10.641 10.592 1.784 1.00 72.25 97 ASP A O 1
ATOM 658 N N . ASN A 1 98 ? -9.739 10.788 -0.255 1.00 86.12 98 ASN A N 1
ATOM 659 C CA . ASN A 1 98 ? -8.528 10.026 0.028 1.00 86.12 98 ASN A CA 1
ATOM 660 C C . ASN A 1 98 ? -7.278 10.862 -0.292 1.00 86.12 98 ASN A C 1
ATOM 662 O O . ASN A 1 98 ? -6.869 10.928 -1.457 1.00 86.12 98 ASN A O 1
ATOM 666 N N . PRO A 1 99 ? -6.619 11.444 0.727 1.00 92.00 99 PRO A N 1
ATOM 667 C CA . PRO A 1 99 ? -5.525 12.387 0.520 1.00 92.00 99 PRO A CA 1
ATOM 668 C C . PRO A 1 99 ? -4.301 11.757 -0.150 1.00 92.00 99 PRO A C 1
ATOM 670 O O . PRO A 1 99 ? -3.501 12.479 -0.739 1.00 92.00 99 PRO A O 1
ATOM 673 N N . ILE A 1 100 ? -4.139 10.430 -0.083 1.00 95.25 100 ILE A N 1
ATOM 674 C CA . ILE A 1 100 ? -3.060 9.742 -0.797 1.00 95.25 100 ILE A CA 1
ATOM 675 C C . ILE A 1 100 ? -3.379 9.721 -2.292 1.00 95.25 100 ILE A C 1
ATOM 677 O O . ILE A 1 100 ? -2.580 10.197 -3.087 1.00 95.25 100 ILE A O 1
ATOM 681 N N . ASP A 1 101 ? -4.546 9.227 -2.705 1.00 94.25 101 ASP A N 1
ATOM 682 C CA . ASP A 1 101 ? -4.881 9.176 -4.137 1.00 94.25 101 ASP A CA 1
ATOM 683 C C . ASP A 1 101 ? -4.867 10.573 -4.774 1.00 94.25 101 ASP A C 1
ATOM 685 O O . ASP A 1 101 ? -4.315 10.745 -5.861 1.00 94.25 101 ASP A O 1
ATOM 689 N N . ASP A 1 102 ? -5.385 11.579 -4.067 1.00 93.00 102 ASP A N 1
ATOM 690 C CA . ASP A 1 102 ? -5.403 12.962 -4.547 1.00 93.00 102 ASP A CA 1
ATOM 691 C C . ASP A 1 102 ? -3.990 13.537 -4.716 1.00 93.00 102 ASP A C 1
ATOM 693 O O . ASP A 1 102 ? -3.701 14.211 -5.708 1.00 93.00 102 ASP A O 1
ATOM 697 N N . ALA A 1 103 ? -3.087 13.248 -3.774 1.00 94.81 103 ALA A N 1
ATOM 698 C CA . ALA A 1 103 ? -1.706 13.714 -3.834 1.00 94.81 103 ALA A CA 1
ATOM 699 C C . ALA A 1 103 ? -0.928 13.097 -5.005 1.00 94.81 103 ALA A C 1
ATOM 701 O O . ALA A 1 103 ? -0.070 13.759 -5.582 1.00 94.81 103 ALA A O 1
ATOM 702 N N . PHE A 1 104 ? -1.234 11.852 -5.375 1.00 96.00 104 PHE A N 1
ATOM 703 C CA . PHE A 1 104 ? -0.541 11.136 -6.447 1.00 96.00 104 PHE A CA 1
ATOM 704 C C . PHE A 1 104 ? -1.223 11.252 -7.817 1.00 96.00 104 PHE A C 1
ATOM 706 O O . PHE A 1 104 ? -0.611 10.884 -8.819 1.00 96.00 104 PHE A O 1
ATOM 713 N N . ALA A 1 105 ? -2.454 11.770 -7.896 1.00 94.19 105 ALA A N 1
ATOM 714 C CA . ALA A 1 105 ? -3.253 11.791 -9.125 1.00 94.19 105 ALA A CA 1
ATOM 715 C C . ALA A 1 105 ? -2.489 12.360 -10.333 1.00 94.19 105 ALA A C 1
ATOM 717 O O . ALA A 1 105 ? -2.427 11.733 -11.388 1.00 94.19 105 ALA A O 1
ATOM 718 N N . LYS A 1 106 ? -1.825 13.509 -10.160 1.00 93.94 106 LYS A N 1
ATOM 719 C CA . LYS A 1 106 ? -1.044 14.134 -11.239 1.00 93.94 106 LYS A CA 1
ATOM 720 C C . LYS A 1 106 ? 0.229 13.366 -11.584 1.00 93.94 106 LYS A C 1
ATOM 722 O O . LYS A 1 106 ? 0.650 13.386 -12.736 1.00 93.94 106 LYS A O 1
ATOM 727 N N . ASP A 1 107 ? 0.853 12.701 -10.615 1.00 95.81 107 ASP A N 1
ATOM 728 C CA . ASP A 1 107 ? 2.055 11.906 -10.873 1.00 95.81 107 ASP A CA 1
ATOM 729 C C . ASP A 1 107 ? 1.730 10.673 -11.719 1.00 95.81 107 ASP A C 1
ATOM 731 O O . ASP A 1 107 ? 2.509 10.330 -12.604 1.00 95.81 107 ASP A O 1
ATOM 735 N N . PHE A 1 108 ? 0.562 10.054 -11.509 1.00 94.69 108 PHE A N 1
ATOM 736 C CA . PHE A 1 108 ? 0.065 8.971 -12.364 1.00 94.69 108 PHE A CA 1
ATOM 737 C C . PHE A 1 108 ? -0.178 9.417 -13.810 1.00 94.69 108 PHE A C 1
ATOM 739 O O . PHE A 1 108 ? 0.063 8.641 -14.730 1.00 94.69 108 PHE A O 1
ATOM 746 N N . GLU A 1 109 ? -0.625 10.655 -14.024 1.00 94.31 109 GLU A N 1
ATOM 747 C CA . GLU A 1 109 ? -0.797 11.219 -15.368 1.00 94.31 109 GLU A CA 1
ATOM 748 C C . GLU A 1 109 ? 0.540 11.606 -16.023 1.00 94.31 109 GLU A C 1
ATOM 750 O O . GLU A 1 109 ? 0.678 11.534 -17.245 1.00 94.31 109 GLU A O 1
ATOM 755 N N . ALA A 1 110 ? 1.519 12.043 -15.224 1.00 95.12 110 ALA A N 1
ATOM 756 C CA . ALA A 1 110 ? 2.788 12.579 -15.711 1.00 95.12 110 ALA A CA 1
ATOM 757 C C . ALA A 1 110 ? 3.875 11.513 -15.926 1.00 95.12 110 ALA A C 1
ATOM 759 O O . ALA A 1 110 ? 4.709 11.666 -16.824 1.00 95.12 110 ALA A O 1
ATOM 760 N N . ALA A 1 111 ? 3.902 10.461 -15.104 1.00 95.19 111 ALA A N 1
ATOM 761 C CA . ALA A 1 111 ? 4.949 9.450 -15.143 1.00 95.19 111 ALA A CA 1
ATOM 762 C C . ALA A 1 111 ? 4.905 8.660 -16.454 1.00 95.19 111 ALA A C 1
ATOM 764 O O . ALA A 1 111 ? 3.907 8.031 -16.799 1.00 95.19 111 ALA A O 1
ATOM 765 N N . SER A 1 112 ? 6.021 8.656 -17.179 1.00 93.19 112 SER A N 1
ATOM 766 C CA . SER A 1 112 ? 6.126 7.929 -18.451 1.00 93.19 112 SER A CA 1
ATOM 767 C C . SER A 1 112 ? 7.477 7.251 -18.634 1.00 93.19 112 SER A C 1
ATOM 769 O O . SER A 1 112 ? 7.570 6.217 -19.300 1.00 93.19 112 SER A O 1
ATOM 771 N N . ALA A 1 113 ? 8.532 7.786 -18.017 1.00 94.62 113 ALA A N 1
ATOM 772 C CA . ALA A 1 113 ? 9.838 7.156 -18.039 1.00 94.62 113 ALA A CA 1
ATOM 773 C C . ALA A 1 113 ? 9.928 6.047 -16.984 1.00 94.62 113 ALA A C 1
ATOM 775 O O . ALA A 1 113 ? 9.437 6.174 -15.866 1.00 94.62 113 ALA A O 1
ATOM 776 N N . THR A 1 114 ? 10.648 4.971 -17.300 1.00 94.31 114 THR A N 1
ATOM 777 C CA . THR A 1 114 ? 10.878 3.851 -16.375 1.00 94.31 114 THR A CA 1
ATOM 778 C C . THR A 1 114 ? 11.338 4.277 -14.968 1.00 94.31 114 THR A C 1
ATOM 780 O O . THR A 1 114 ? 10.791 3.749 -14.002 1.00 94.31 114 THR A O 1
ATOM 783 N N . PRO A 1 115 ? 12.300 5.211 -14.792 1.00 94.88 115 PRO A N 1
ATOM 784 C CA . PRO A 1 115 ? 12.698 5.650 -13.452 1.00 94.88 115 PRO A CA 1
ATOM 785 C C . PRO A 1 115 ? 11.596 6.423 -12.715 1.00 94.88 115 PRO A C 1
ATOM 787 O O . PRO A 1 115 ? 11.509 6.331 -11.495 1.00 94.88 115 PRO A O 1
ATOM 790 N N . GLU A 1 116 ? 10.749 7.157 -13.443 1.00 96.56 116 GLU A N 1
ATOM 791 C CA . GLU A 1 116 ? 9.600 7.877 -12.878 1.00 96.56 116 GLU A CA 1
ATOM 792 C C . GLU A 1 116 ? 8.533 6.890 -12.407 1.00 96.56 116 GLU A C 1
ATOM 794 O O . GLU A 1 116 ? 8.066 6.998 -11.281 1.00 96.56 116 GLU A O 1
ATOM 799 N N . LEU A 1 117 ? 8.207 5.878 -13.220 1.00 96.06 117 LEU A N 1
ATOM 800 C CA . LEU A 1 117 ? 7.265 4.819 -12.845 1.00 96.06 117 LEU A CA 1
ATOM 801 C C . LEU A 1 117 ? 7.757 4.024 -11.632 1.00 96.06 117 LEU A C 1
ATOM 803 O O . LEU A 1 117 ? 6.969 3.714 -10.744 1.00 96.06 117 LEU A O 1
ATOM 807 N N . GLN A 1 118 ? 9.060 3.739 -11.561 1.00 95.75 118 GLN A N 1
ATOM 808 C CA . GLN A 1 118 ? 9.651 3.080 -10.399 1.00 95.75 118 GLN A CA 1
ATOM 809 C C . GLN A 1 118 ? 9.532 3.944 -9.137 1.00 95.75 118 GLN A C 1
ATOM 811 O O . GLN A 1 118 ? 9.103 3.443 -8.099 1.00 95.75 118 GLN A O 1
ATOM 816 N N . LEU A 1 119 ? 9.871 5.234 -9.228 1.00 97.12 119 LEU A N 1
ATOM 817 C CA . LEU A 1 119 ? 9.745 6.168 -8.110 1.00 97.12 119 LEU A CA 1
ATOM 818 C C . LEU A 1 119 ? 8.287 6.322 -7.664 1.00 97.12 119 LEU A C 1
ATOM 820 O O . LEU A 1 119 ? 8.004 6.308 -6.465 1.00 97.12 119 LEU A O 1
ATOM 824 N N . LEU A 1 120 ? 7.366 6.450 -8.620 1.00 97.94 120 LEU A N 1
ATOM 825 C CA . LEU A 1 120 ? 5.935 6.539 -8.368 1.00 97.94 120 LEU A CA 1
ATOM 826 C C . LEU A 1 120 ? 5.434 5.303 -7.620 1.00 97.94 120 LEU A C 1
ATOM 828 O O . LEU A 1 120 ? 4.855 5.440 -6.543 1.00 97.94 120 LEU A O 1
ATOM 832 N N . ALA A 1 121 ? 5.703 4.108 -8.155 1.00 97.62 121 ALA A N 1
ATOM 833 C CA . ALA A 1 121 ? 5.258 2.847 -7.571 1.00 97.62 121 ALA A CA 1
ATOM 834 C C . ALA A 1 121 ? 5.797 2.657 -6.151 1.00 97.62 121 ALA A C 1
ATOM 836 O O . ALA A 1 121 ? 5.041 2.327 -5.236 1.00 97.62 121 ALA A O 1
ATOM 837 N N . GLU A 1 122 ? 7.087 2.923 -5.940 1.00 97.75 122 GLU A N 1
ATOM 838 C CA . GLU A 1 122 ? 7.717 2.773 -4.631 1.00 97.75 122 GLU A CA 1
ATOM 839 C C . GLU A 1 122 ? 7.142 3.763 -3.609 1.00 97.75 122 GLU A C 1
ATOM 841 O O . GLU A 1 122 ? 6.783 3.373 -2.494 1.00 97.75 122 GLU A O 1
ATOM 846 N N . THR A 1 123 ? 7.005 5.035 -3.990 1.00 98.25 123 THR A N 1
ATOM 847 C CA . THR A 1 123 ? 6.509 6.083 -3.087 1.00 98.25 123 THR A CA 1
ATOM 848 C C . THR A 1 123 ? 5.037 5.850 -2.741 1.00 98.25 123 THR A C 1
ATOM 850 O O . THR A 1 123 ? 4.654 5.961 -1.574 1.00 98.25 123 THR A O 1
ATOM 853 N N . TYR A 1 124 ? 4.220 5.453 -3.720 1.00 98.38 124 TYR A N 1
ATOM 854 C CA . TYR A 1 124 ? 2.803 5.144 -3.526 1.00 98.38 124 TYR A CA 1
ATOM 855 C C . TYR A 1 124 ? 2.601 3.893 -2.656 1.00 98.38 124 TYR A C 1
ATOM 857 O O . TYR A 1 124 ? 1.828 3.919 -1.697 1.00 98.38 124 TYR A O 1
ATOM 865 N N . LYS A 1 125 ? 3.368 2.821 -2.906 1.00 98.44 125 LYS A N 1
ATOM 866 C CA . LYS A 1 125 ? 3.411 1.618 -2.054 1.00 98.44 125 LYS A CA 1
ATOM 867 C C . LYS A 1 125 ? 3.749 1.961 -0.608 1.00 98.44 125 LYS A C 1
ATOM 869 O O . LYS A 1 125 ? 3.087 1.475 0.307 1.00 98.44 125 LYS A O 1
ATOM 874 N N . ASN A 1 126 ? 4.774 2.781 -0.392 1.00 98.31 126 ASN A N 1
ATOM 875 C CA . ASN A 1 126 ? 5.227 3.134 0.950 1.00 98.31 126 ASN A CA 1
ATOM 876 C C . ASN A 1 126 ? 4.200 3.998 1.698 1.00 98.31 126 ASN A C 1
ATOM 878 O O . ASN A 1 126 ? 3.997 3.781 2.892 1.00 98.31 126 ASN A O 1
ATOM 882 N N . ALA A 1 127 ? 3.516 4.914 1.003 1.00 98.25 127 ALA A N 1
ATOM 883 C CA . ALA A 1 127 ? 2.415 5.688 1.576 1.00 98.25 127 ALA A CA 1
ATOM 884 C C . ALA A 1 127 ? 1.295 4.768 2.087 1.00 98.25 127 ALA A C 1
ATOM 886 O O . ALA A 1 127 ? 0.918 4.841 3.256 1.00 98.25 127 ALA A O 1
ATOM 887 N N . TRP A 1 128 ? 0.836 3.832 1.252 1.00 98.44 128 TRP A N 1
ATOM 888 C CA . TRP A 1 1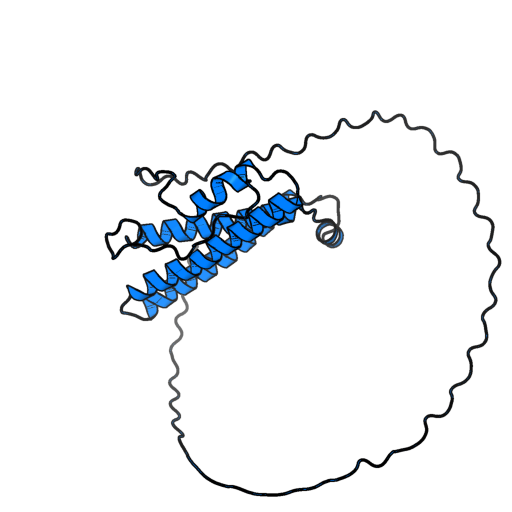28 ? -0.218 2.895 1.641 1.00 98.44 128 TRP A CA 1
ATOM 889 C C . TRP A 1 128 ? 0.208 1.879 2.694 1.00 98.44 128 TRP A C 1
ATOM 891 O O . TRP A 1 128 ? -0.595 1.517 3.550 1.00 98.44 128 TRP A O 1
ATOM 901 N N . ARG A 1 129 ? 1.473 1.447 2.693 1.00 98.38 129 ARG A N 1
ATOM 902 C CA . ARG A 1 129 ? 2.000 0.574 3.749 1.00 98.38 129 ARG A CA 1
ATOM 903 C C . ARG A 1 129 ? 2.001 1.272 5.109 1.00 98.38 129 ARG A C 1
ATOM 905 O O . ARG A 1 129 ? 1.624 0.663 6.105 1.00 98.38 129 ARG A O 1
ATOM 912 N N . ALA A 1 130 ? 2.402 2.542 5.156 1.00 98.00 130 ALA A N 1
ATOM 913 C CA . ALA A 1 130 ? 2.333 3.333 6.383 1.00 98.00 130 ALA A CA 1
ATOM 914 C C . ALA A 1 130 ? 0.880 3.505 6.857 1.00 98.00 130 ALA A C 1
ATOM 916 O O . ALA A 1 130 ? 0.599 3.429 8.056 1.00 98.00 130 ALA A O 1
ATOM 917 N N . GLU A 1 131 ? -0.044 3.681 5.914 1.00 97.88 131 GLU A N 1
ATOM 918 C CA . GLU A 1 131 ? -1.468 3.814 6.200 1.00 97.88 131 GLU A CA 1
ATOM 919 C C . GLU A 1 131 ? -2.093 2.496 6.704 1.00 97.88 131 GLU A C 1
ATOM 921 O O . GLU A 1 131 ? -2.925 2.524 7.610 1.00 97.88 131 GLU A O 1
ATOM 926 N N . LEU A 1 132 ? -1.614 1.335 6.236 1.00 97.88 132 LEU A N 1
ATOM 927 C CA . LEU A 1 132 ? -1.988 0.013 6.762 1.00 97.88 132 LEU A CA 1
ATOM 928 C C . LEU A 1 132 ? -1.608 -0.147 8.241 1.00 97.88 132 LEU A C 1
ATOM 930 O O . LEU A 1 132 ? -2.413 -0.592 9.058 1.00 97.88 132 LEU A O 1
ATOM 934 N N . THR A 1 133 ? -0.411 0.298 8.627 1.00 96.25 133 THR A N 1
ATOM 935 C CA . THR A 1 133 ? -0.030 0.347 10.046 1.00 96.25 133 THR A CA 1
ATOM 936 C C . THR A 1 133 ? -0.891 1.346 10.826 1.00 96.25 133 THR A C 1
ATOM 938 O O . THR A 1 133 ? -1.202 1.132 11.998 1.00 96.25 133 THR A O 1
ATOM 941 N N . ASN A 1 134 ? -1.282 2.461 10.205 1.00 96.06 134 ASN A N 1
ATOM 942 C CA . ASN A 1 134 ? -2.097 3.477 10.860 1.00 96.06 134 ASN A CA 1
ATOM 943 C C . ASN A 1 134 ? -3.537 3.027 11.124 1.00 96.06 134 ASN A C 1
ATOM 945 O O . ASN A 1 134 ? -4.044 3.257 12.223 1.00 96.06 134 ASN A O 1
ATOM 949 N N . VAL A 1 135 ? -4.186 2.394 10.144 1.00 95.38 135 VAL A N 1
ATOM 950 C CA . VAL A 1 135 ? -5.563 1.906 10.296 1.00 95.38 135 VAL A CA 1
ATOM 951 C C . VAL A 1 135 ? -5.648 0.837 11.377 1.00 95.38 135 VAL A C 1
ATOM 953 O O . VAL A 1 135 ? -6.536 0.918 12.221 1.00 95.38 135 VAL A O 1
ATOM 956 N N . SER A 1 136 ? -4.676 -0.080 11.428 1.00 94.94 136 SER A N 1
ATOM 957 C CA . SER A 1 136 ? -4.593 -1.096 12.479 1.00 94.94 136 SER A CA 1
ATOM 958 C C . SER A 1 136 ? -4.505 -0.450 13.862 1.00 94.94 136 SER A C 1
ATOM 960 O O . SER A 1 136 ? -5.346 -0.720 14.709 1.00 94.94 136 SER A O 1
ATOM 962 N N . ARG A 1 137 ? -3.611 0.529 14.057 1.00 93.62 137 ARG A N 1
ATOM 963 C CA . ARG A 1 137 ? -3.476 1.246 15.338 1.00 93.62 137 ARG A CA 1
ATOM 964 C C . ARG A 1 137 ? -4.744 1.990 15.772 1.00 93.62 137 ARG A C 1
ATOM 966 O O . ARG A 1 137 ? -5.046 2.051 16.959 1.00 93.62 137 ARG A O 1
ATOM 973 N N . GLN A 1 138 ? -5.457 2.620 14.838 1.00 92.81 138 GLN A N 1
ATOM 974 C CA . GLN A 1 138 ? -6.702 3.326 15.171 1.00 92.81 138 GLN A CA 1
ATOM 975 C C . GLN A 1 138 ? -7.812 2.349 15.565 1.00 92.81 138 GLN A C 1
ATOM 977 O O . GLN A 1 138 ? -8.582 2.639 16.477 1.00 92.81 138 GLN A O 1
ATOM 982 N N . ILE A 1 139 ? -7.870 1.191 14.908 1.00 92.56 139 ILE A N 1
ATOM 983 C CA . ILE A 1 139 ? -8.847 0.139 15.192 1.00 92.56 139 ILE A CA 1
ATOM 984 C C . ILE A 1 139 ? -8.511 -0.607 16.484 1.00 92.56 139 ILE A C 1
ATOM 986 O O . ILE A 1 139 ? -9.416 -0.883 17.266 1.00 92.56 139 ILE A O 1
ATOM 990 N N . ASP A 1 140 ? -7.230 -0.857 16.752 1.00 91.12 140 ASP A N 1
ATOM 991 C CA . ASP A 1 140 ? -6.720 -1.415 18.007 1.00 91.12 140 ASP A CA 1
ATOM 992 C C . ASP A 1 140 ? -7.255 -0.640 19.222 1.00 91.12 140 ASP A C 1
ATOM 994 O O . ASP A 1 140 ? -7.796 -1.220 20.164 1.00 91.12 140 ASP A O 1
ATOM 998 N N . GLY A 1 141 ? -7.242 0.697 19.136 1.00 88.19 141 GLY A N 1
ATOM 999 C CA . GLY A 1 141 ? -7.784 1.590 20.163 1.00 88.19 141 GLY A CA 1
ATOM 1000 C C . GLY A 1 141 ? -9.301 1.496 20.392 1.00 88.19 141 GLY A C 1
ATOM 1001 O O . GLY A 1 141 ? -9.799 2.076 21.358 1.00 88.19 141 GLY A O 1
ATOM 1002 N N . LEU A 1 142 ? -10.046 0.786 19.536 1.00 89.50 142 LEU A N 1
ATOM 1003 C CA . LEU A 1 142 ? -11.480 0.532 19.711 1.00 89.50 142 LEU A CA 1
ATOM 1004 C C . LEU A 1 142 ? -11.760 -0.723 20.547 1.00 89.50 142 LEU A C 1
ATOM 1006 O O . LEU A 1 142 ? -12.876 -0.879 21.053 1.00 89.50 142 LEU A O 1
ATOM 1010 N N . PHE A 1 143 ? -10.788 -1.625 20.684 1.00 90.75 143 PHE A N 1
ATOM 1011 C CA . PHE A 1 143 ? -10.987 -2.904 21.351 1.00 90.75 143 PHE A CA 1
ATOM 1012 C C . PHE A 1 143 ? -10.692 -2.841 22.844 1.00 90.75 143 PHE A C 1
ATOM 1014 O O . PHE A 1 143 ? -9.754 -2.205 23.314 1.00 90.75 143 PHE A O 1
ATOM 1021 N N . THR A 1 144 ? -11.523 -3.543 23.615 1.00 94.50 144 THR A N 1
ATOM 1022 C CA . THR A 1 144 ? -11.320 -3.703 25.062 1.00 94.50 144 THR A CA 1
ATOM 1023 C C . THR A 1 144 ? -10.453 -4.923 25.376 1.00 94.50 144 THR A C 1
ATOM 1025 O O . THR A 1 144 ? -9.657 -4.890 26.314 1.00 94.50 144 THR A O 1
ATOM 1028 N N . TYR A 1 145 ? -10.606 -6.001 24.606 1.00 94.19 145 TYR A N 1
ATOM 1029 C CA . TYR A 1 145 ? -9.939 -7.279 24.843 1.00 94.19 145 TYR A CA 1
ATOM 1030 C C . TYR A 1 145 ? -8.684 -7.416 23.978 1.00 94.19 145 TYR A C 1
ATOM 1032 O O . TYR A 1 145 ? -8.575 -6.785 22.933 1.00 94.19 145 TYR A O 1
ATOM 1040 N N . GLU A 1 146 ? -7.701 -8.171 24.464 1.00 93.44 146 GLU A N 1
ATOM 1041 C CA . GLU A 1 146 ? -6.438 -8.435 23.755 1.00 93.44 146 GLU A CA 1
ATOM 1042 C C . GLU A 1 146 ? -6.661 -9.388 22.574 1.00 93.44 146 GLU A C 1
ATOM 1044 O O . GLU A 1 146 ? -6.287 -9.046 21.464 1.00 93.44 146 GLU A O 1
ATOM 1049 N N . ASP A 1 147 ? -7.431 -10.465 22.764 1.00 94.00 147 ASP A N 1
ATOM 1050 C CA . ASP A 1 147 ? -7.767 -11.422 21.698 1.00 94.00 147 ASP A CA 1
ATOM 1051 C C . ASP A 1 147 ? -8.370 -10.769 20.434 1.00 94.00 147 ASP A C 1
ATOM 1053 O O . ASP A 1 147 ? -8.147 -11.240 19.323 1.00 94.00 147 ASP A O 1
ATOM 1057 N N . ASP A 1 148 ? -9.149 -9.689 20.578 1.00 92.06 148 ASP A N 1
ATOM 1058 C CA . ASP A 1 148 ? -9.723 -8.979 19.425 1.00 92.06 148 ASP A CA 1
ATOM 1059 C C . ASP A 1 148 ? -8.671 -8.148 18.668 1.00 92.06 148 ASP A C 1
ATOM 1061 O O . ASP A 1 148 ? -8.809 -7.913 17.467 1.00 92.06 148 ASP A O 1
ATOM 1065 N N . ARG A 1 149 ? -7.629 -7.696 19.372 1.00 92.56 149 ARG A N 1
ATOM 1066 C CA . ARG A 1 149 ? -6.509 -6.937 18.807 1.00 92.56 149 ARG A CA 1
ATOM 1067 C C . ARG A 1 149 ? -5.576 -7.855 18.033 1.00 92.56 149 ARG A C 1
ATOM 1069 O O . ARG A 1 149 ? -5.246 -7.530 16.895 1.00 92.56 149 ARG A O 1
ATOM 1076 N N . ASP A 1 150 ? -5.301 -9.042 18.574 1.00 94.38 150 ASP A N 1
ATOM 1077 C CA . ASP A 1 150 ? -4.529 -10.091 17.895 1.00 94.38 150 ASP A CA 1
ATOM 1078 C C . ASP A 1 150 ? -5.127 -10.427 16.517 1.00 94.38 150 ASP A C 1
ATOM 1080 O O . ASP A 1 150 ? -4.405 -10.565 15.536 1.00 94.38 150 ASP A O 1
ATOM 1084 N N . VAL A 1 151 ? -6.461 -10.463 16.392 1.00 93.56 151 VAL A N 1
ATOM 1085 C CA . VAL A 1 151 ? -7.139 -10.708 15.102 1.00 93.56 151 VAL A CA 1
ATOM 1086 C C . VAL A 1 151 ? -6.848 -9.614 14.064 1.00 93.56 151 VAL A C 1
ATOM 1088 O O . VAL A 1 151 ? -6.804 -9.899 12.866 1.00 93.56 151 VAL A O 1
ATOM 1091 N N . ILE A 1 152 ? -6.674 -8.359 14.486 1.00 93.88 152 ILE A N 1
ATOM 1092 C CA . ILE A 1 152 ? -6.322 -7.260 13.574 1.00 93.88 152 ILE A CA 1
ATOM 1093 C C . I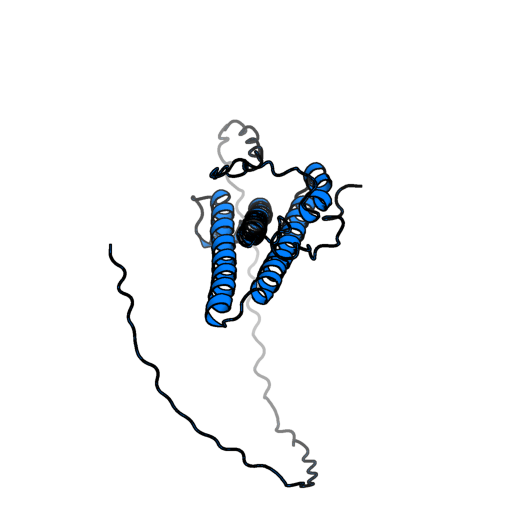LE A 1 152 ? -4.849 -7.310 13.190 1.00 93.88 152 ILE A C 1
ATOM 1095 O O . ILE A 1 152 ? -4.520 -7.000 12.045 1.00 93.88 152 ILE A O 1
ATOM 1099 N N . GLU A 1 153 ? -3.973 -7.683 14.119 1.00 93.19 153 GLU A N 1
ATOM 1100 C CA . GLU A 1 153 ? -2.557 -7.900 13.822 1.00 93.19 153 GLU A CA 1
ATOM 1101 C C . GLU A 1 153 ? -2.390 -9.039 12.806 1.00 93.19 153 GLU A C 1
ATOM 1103 O O . GLU A 1 153 ? -1.791 -8.817 11.753 1.00 93.19 153 GLU A O 1
ATOM 1108 N N . ASP A 1 154 ? -3.050 -10.180 13.035 1.00 95.81 154 ASP A N 1
ATOM 1109 C CA . ASP A 1 154 ? -3.099 -11.310 12.097 1.00 95.81 154 ASP A CA 1
ATOM 1110 C C . ASP A 1 154 ? -3.624 -10.876 10.715 1.00 95.81 154 ASP A C 1
ATOM 1112 O O . ASP A 1 154 ? -3.065 -11.240 9.682 1.00 95.81 154 ASP A O 1
ATOM 1116 N N . TYR A 1 155 ? -4.676 -10.048 10.670 1.00 95.50 155 TYR A N 1
ATOM 1117 C CA . TYR A 1 155 ? -5.199 -9.512 9.409 1.00 95.50 155 TYR A CA 1
ATOM 1118 C C . TYR A 1 155 ? -4.168 -8.654 8.661 1.00 95.50 155 TYR A C 1
ATOM 1120 O O . TYR A 1 155 ? -4.088 -8.717 7.433 1.00 95.50 155 TYR A O 1
ATOM 1128 N N . VAL A 1 156 ? -3.391 -7.826 9.366 1.00 96.62 156 VAL A N 1
ATOM 1129 C CA . VAL A 1 156 ? -2.340 -7.015 8.734 1.00 96.62 156 VAL A CA 1
ATOM 1130 C C . VAL A 1 156 ? -1.253 -7.910 8.150 1.00 96.62 156 VAL A C 1
ATOM 1132 O O . VAL A 1 156 ? -0.839 -7.668 7.015 1.00 96.62 156 VAL A O 1
ATOM 1135 N N . ASP A 1 157 ? -0.826 -8.940 8.878 1.00 97.81 157 ASP A N 1
ATOM 1136 C CA . ASP A 1 157 ? 0.170 -9.899 8.397 1.00 97.81 157 ASP A CA 1
ATOM 1137 C C . ASP A 1 157 ? -0.338 -10.666 7.165 1.00 97.81 157 ASP A C 1
ATOM 1139 O O . ASP A 1 157 ? 0.352 -10.706 6.143 1.00 97.81 157 ASP A O 1
ATOM 1143 N N . ASP A 1 158 ? -1.588 -11.141 7.185 1.00 98.25 158 ASP A N 1
ATOM 1144 C CA . ASP A 1 158 ? -2.237 -11.780 6.031 1.00 98.25 158 ASP A CA 1
ATOM 1145 C C . ASP A 1 158 ? -2.283 -10.846 4.802 1.00 98.25 158 ASP A C 1
ATOM 1147 O O . ASP A 1 158 ? -2.108 -11.279 3.658 1.00 98.25 158 ASP A O 1
ATOM 1151 N N . VAL A 1 159 ? -2.507 -9.542 5.006 1.00 98.44 159 VAL A N 1
ATOM 1152 C CA . VAL A 1 159 ? -2.494 -8.540 3.926 1.00 98.44 159 VAL A CA 1
ATOM 1153 C C . VAL A 1 159 ? -1.086 -8.327 3.369 1.00 98.44 159 VAL A C 1
ATOM 1155 O O . VAL A 1 159 ? -0.938 -8.145 2.156 1.00 98.44 159 VAL A O 1
ATOM 1158 N N . LEU A 1 160 ? -0.057 -8.331 4.221 1.00 98.50 160 LEU A N 1
ATOM 1159 C CA . LEU A 1 160 ? 1.338 -8.232 3.787 1.00 98.50 160 LEU A CA 1
ATOM 1160 C C . LEU A 1 160 ? 1.736 -9.454 2.950 1.00 98.50 160 LEU A C 1
ATOM 1162 O O . LEU A 1 160 ? 2.306 -9.283 1.870 1.00 98.50 160 LEU A O 1
ATOM 1166 N N . ASP A 1 161 ? 1.366 -10.656 3.386 1.00 98.38 161 ASP A N 1
ATOM 1167 C CA . ASP A 1 161 ? 1.615 -11.891 2.639 1.00 98.38 161 ASP A CA 1
ATOM 1168 C C . ASP A 1 161 ? 0.871 -11.893 1.295 1.00 98.38 161 ASP A C 1
ATOM 1170 O O . ASP A 1 161 ? 1.470 -12.136 0.243 1.00 98.38 161 ASP A O 1
ATOM 1174 N N . LEU A 1 162 ? -0.412 -11.513 1.286 1.00 98.06 162 LEU A N 1
ATOM 1175 C CA . LEU A 1 162 ? -1.198 -11.388 0.055 1.00 98.06 162 LEU A CA 1
ATOM 1176 C C . LEU A 1 162 ? -0.591 -10.373 -0.928 1.00 98.06 162 LEU A C 1
ATOM 1178 O O . LEU A 1 162 ? -0.650 -10.567 -2.146 1.00 98.06 162 LEU A O 1
ATOM 1182 N N . ALA A 1 163 ? -0.030 -9.272 -0.426 1.00 98.19 163 ALA A N 1
ATOM 1183 C CA . ALA A 1 163 ? 0.627 -8.273 -1.260 1.00 98.19 163 ALA A CA 1
ATOM 1184 C C . ALA A 1 163 ? 1.879 -8.842 -1.947 1.00 98.19 163 ALA A C 1
ATOM 1186 O O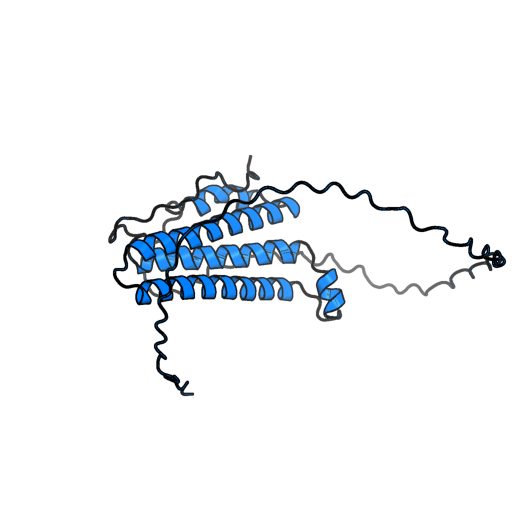 . ALA A 1 163 ? 2.098 -8.559 -3.127 1.00 98.19 163 ALA A O 1
ATOM 1187 N N . GLU A 1 164 ? 2.661 -9.673 -1.254 1.00 97.62 164 GLU A N 1
ATOM 1188 C CA . GLU A 1 164 ? 3.812 -10.368 -1.841 1.00 97.62 164 GLU A CA 1
ATOM 1189 C C . GLU A 1 164 ? 3.391 -11.442 -2.852 1.00 97.62 164 GLU A C 1
ATOM 1191 O O . GLU A 1 164 ? 4.000 -11.554 -3.918 1.00 97.62 164 GLU A O 1
ATOM 1196 N N . GLU A 1 165 ? 2.311 -12.182 -2.591 1.00 95.56 165 GLU A N 1
ATOM 1197 C CA . GLU A 1 165 ? 1.763 -13.137 -3.561 1.00 95.56 165 GLU A CA 1
ATOM 1198 C C . GLU A 1 165 ? 1.314 -12.439 -4.852 1.00 95.56 165 GLU A C 1
ATOM 1200 O O . GLU A 1 165 ? 1.650 -12.877 -5.955 1.00 95.56 165 GLU A O 1
ATOM 1205 N N . LYS A 1 166 ? 0.602 -11.313 -4.737 1.00 94.62 166 LYS A N 1
ATOM 1206 C CA . LYS A 1 166 ? 0.177 -10.520 -5.900 1.00 94.62 166 LYS A CA 1
ATOM 1207 C C . LYS A 1 166 ? 1.355 -9.898 -6.642 1.00 94.62 166 LYS A C 1
ATOM 1209 O O . LYS A 1 166 ? 1.375 -9.923 -7.869 1.00 94.62 166 LYS A O 1
ATOM 1214 N N . ALA A 1 167 ? 2.356 -9.401 -5.922 1.00 93.81 167 ALA A N 1
ATOM 1215 C CA . ALA A 1 167 ? 3.591 -8.915 -6.523 1.00 93.81 167 ALA A CA 1
ATOM 1216 C C . ALA A 1 167 ? 4.312 -10.017 -7.314 1.00 93.81 167 ALA A C 1
ATOM 1218 O O . ALA A 1 167 ? 4.757 -9.790 -8.438 1.00 93.81 167 ALA A O 1
ATOM 1219 N N . ALA A 1 168 ? 4.374 -11.235 -6.771 1.00 90.62 168 ALA A N 1
ATOM 1220 C CA . ALA A 1 168 ? 4.964 -12.372 -7.464 1.00 90.62 168 ALA A CA 1
ATOM 1221 C C . ALA A 1 168 ? 4.196 -12.740 -8.746 1.00 90.62 168 ALA A C 1
ATOM 1223 O O . ALA A 1 168 ? 4.824 -13.118 -9.737 1.00 90.62 168 ALA A O 1
ATOM 1224 N N . LEU A 1 169 ? 2.862 -12.610 -8.758 1.00 89.25 169 LEU A N 1
ATOM 1225 C CA . LEU A 1 169 ? 2.053 -12.813 -9.966 1.00 89.25 169 LEU A CA 1
ATOM 1226 C C . LEU A 1 169 ? 2.396 -11.797 -11.060 1.00 89.25 169 LEU A C 1
ATOM 1228 O O . LEU A 1 169 ? 2.589 -12.208 -12.207 1.00 89.25 169 LEU A O 1
ATOM 1232 N N . GLU A 1 170 ? 2.541 -10.516 -10.709 1.00 89.06 170 GLU A N 1
ATOM 1233 C CA . GLU A 1 170 ? 2.999 -9.490 -11.654 1.00 89.06 170 GLU A CA 1
ATOM 1234 C C . GLU A 1 170 ? 4.371 -9.853 -12.218 1.00 89.06 170 GLU A C 1
ATOM 1236 O O . GLU A 1 170 ? 4.568 -9.914 -13.428 1.00 89.06 170 GLU A O 1
ATOM 1241 N N . GLU A 1 171 ? 5.327 -10.204 -11.361 1.00 85.56 171 GLU A N 1
ATOM 1242 C CA . GLU A 1 171 ? 6.672 -10.555 -11.812 1.00 85.56 171 GLU A CA 1
ATOM 1243 C C . GLU A 1 171 ? 6.701 -11.786 -12.734 1.00 85.56 171 GLU A C 1
ATOM 1245 O O . GLU A 1 171 ? 7.498 -11.839 -13.676 1.00 85.56 171 GLU A O 1
ATOM 1250 N N . ILE A 1 172 ? 5.827 -12.771 -12.497 1.00 83.31 172 ILE A N 1
ATOM 1251 C CA . ILE A 1 172 ? 5.671 -13.943 -13.368 1.00 83.31 172 ILE A CA 1
ATOM 1252 C C . ILE A 1 172 ? 5.066 -13.552 -14.720 1.00 83.31 172 ILE A C 1
ATOM 1254 O O . ILE A 1 172 ? 5.475 -14.124 -15.734 1.00 83.31 172 ILE A O 1
ATOM 1258 N N . ALA A 1 173 ? 4.150 -12.582 -14.771 1.00 82.00 173 ALA A N 1
ATOM 1259 C CA . ALA A 1 173 ? 3.555 -12.116 -16.025 1.00 82.00 173 ALA A CA 1
ATOM 1260 C C . ALA A 1 173 ? 4.602 -11.526 -16.989 1.00 82.00 173 ALA A C 1
ATOM 1262 O O . ALA A 1 173 ? 4.462 -11.644 -18.205 1.00 82.00 173 ALA A O 1
ATOM 1263 N N . TYR A 1 174 ? 5.696 -10.979 -16.453 1.00 77.06 174 TYR A N 1
ATOM 1264 C CA . TYR A 1 174 ? 6.849 -10.494 -17.223 1.00 77.06 174 TYR A CA 1
ATOM 1265 C C . TYR A 1 174 ? 7.933 -11.557 -17.464 1.00 77.06 174 TYR A C 1
ATOM 1267 O O . TYR A 1 174 ? 8.983 -11.256 -18.036 1.00 77.06 174 TYR A O 1
ATOM 1275 N N . SER A 1 175 ? 7.725 -12.796 -17.016 1.00 77.94 175 SER A N 1
ATOM 1276 C CA . SER A 1 175 ? 8.741 -13.840 -17.093 1.00 77.94 175 SER A CA 1
ATOM 1277 C C . SER A 1 175 ? 8.701 -14.591 -18.428 1.00 77.94 175 SER A C 1
ATOM 1279 O O . SER A 1 175 ? 7.661 -15.074 -18.873 1.00 77.94 175 SER A O 1
ATOM 1281 N N . ASP A 1 176 ? 9.864 -14.740 -19.061 1.00 81.56 176 ASP A N 1
ATOM 1282 C CA . ASP A 1 176 ? 10.008 -15.562 -20.263 1.00 81.56 176 ASP A CA 1
ATOM 1283 C C . ASP A 1 176 ? 10.088 -17.043 -19.873 1.00 81.56 176 ASP A C 1
ATOM 1285 O O . ASP A 1 176 ? 11.115 -17.509 -19.380 1.00 81.56 176 ASP A O 1
ATOM 1289 N N . TYR A 1 177 ? 9.006 -17.796 -20.092 1.00 80.81 177 TYR A N 1
ATOM 1290 C CA . TYR A 1 177 ? 8.910 -19.218 -19.740 1.00 80.81 177 TYR A CA 1
ATOM 1291 C C . TYR A 1 177 ? 9.879 -20.133 -20.505 1.00 80.81 177 TYR A C 1
ATOM 1293 O O . TYR A 1 177 ? 9.986 -21.311 -20.161 1.00 80.81 177 TYR A O 1
ATOM 1301 N N . THR A 1 178 ? 10.582 -19.618 -21.516 1.00 86.88 178 THR A N 1
ATOM 1302 C CA . THR A 1 178 ? 11.621 -20.361 -22.239 1.00 86.88 178 THR A CA 1
ATOM 1303 C C . THR A 1 178 ? 12.976 -20.349 -21.522 1.00 86.88 178 THR A C 1
ATOM 1305 O O . THR A 1 178 ? 13.820 -21.200 -21.802 1.00 86.88 178 THR A O 1
ATOM 1308 N N . LEU A 1 179 ? 13.174 -19.445 -20.555 1.00 83.94 179 LEU A N 1
ATOM 1309 C CA . LEU A 1 179 ? 14.398 -19.325 -19.761 1.00 83.94 179 LEU A CA 1
ATOM 1310 C C . LEU A 1 179 ? 14.332 -20.147 -18.464 1.00 83.94 179 LEU A C 1
ATOM 1312 O O . LEU A 1 179 ? 13.267 -20.344 -17.868 1.00 83.94 179 LEU A O 1
ATOM 1316 N N . SER A 1 180 ? 15.492 -20.584 -17.958 1.00 85.44 180 SER A N 1
ATOM 1317 C CA . SER A 1 180 ? 15.552 -21.261 -16.658 1.00 85.44 180 SER A CA 1
ATOM 1318 C C . SER A 1 180 ? 15.138 -20.319 -15.510 1.00 85.44 180 SER A C 1
ATOM 1320 O O . SER A 1 180 ? 15.272 -19.099 -15.623 1.00 85.44 180 SER A O 1
ATOM 1322 N N . PRO A 1 181 ? 14.686 -20.834 -14.347 1.00 79.62 181 PRO A N 1
ATOM 1323 C CA . PRO A 1 181 ? 14.336 -19.993 -13.197 1.00 79.62 181 PRO A CA 1
ATOM 1324 C C . PRO A 1 181 ? 15.433 -19.003 -12.778 1.00 79.62 181 PRO A C 1
ATOM 1326 O O . PRO A 1 181 ? 15.125 -17.870 -12.418 1.00 79.62 181 PRO A O 1
ATOM 1329 N N . ARG A 1 182 ? 16.708 -19.408 -12.864 1.00 81.06 182 ARG A N 1
ATOM 1330 C CA . ARG A 1 182 ? 17.850 -18.544 -12.539 1.00 81.06 182 ARG A CA 1
ATOM 1331 C C . ARG A 1 182 ? 17.995 -17.398 -13.541 1.00 81.06 182 ARG A C 1
ATOM 1333 O O . ARG A 1 182 ? 18.201 -16.266 -13.120 1.00 81.06 182 ARG A O 1
ATOM 1340 N N . GLU A 1 183 ? 17.863 -17.684 -14.833 1.00 81.25 183 GLU A N 1
ATOM 1341 C CA . GLU A 1 183 ? 17.968 -16.684 -15.904 1.00 81.25 183 GLU A CA 1
ATOM 1342 C C . GLU A 1 183 ? 16.791 -15.705 -15.881 1.00 81.25 183 GLU A C 1
ATOM 1344 O O . GLU A 1 183 ? 17.001 -14.496 -15.978 1.00 81.25 183 GLU A O 1
ATOM 1349 N N . ARG A 1 184 ? 15.571 -16.204 -15.635 1.00 77.50 184 ARG A N 1
ATOM 1350 C CA . ARG A 1 184 ? 14.381 -15.365 -15.415 1.00 77.50 184 ARG A CA 1
ATOM 1351 C C . ARG A 1 184 ? 14.561 -14.426 -14.230 1.00 77.50 184 ARG A C 1
ATOM 1353 O O . ARG A 1 184 ? 14.218 -13.254 -14.322 1.00 77.50 184 ARG A O 1
ATOM 1360 N N . ALA A 1 185 ? 15.131 -14.920 -13.129 1.00 73.31 185 ALA A N 1
ATOM 1361 C CA . ALA A 1 185 ? 15.387 -14.094 -11.954 1.00 73.31 185 ALA A CA 1
ATOM 1362 C C . ALA A 1 185 ? 16.402 -12.973 -12.237 1.00 73.31 185 ALA A C 1
ATOM 1364 O O . ALA A 1 185 ? 16.195 -11.856 -11.777 1.00 73.31 185 ALA A O 1
ATOM 1365 N N . SER A 1 186 ? 17.457 -13.245 -13.013 1.00 69.00 186 SER A N 1
ATOM 1366 C CA . SER A 1 186 ? 18.464 -12.240 -13.390 1.00 69.00 186 SER A CA 1
ATOM 1367 C C . SER A 1 186 ? 18.027 -11.285 -14.505 1.00 69.00 186 SER A C 1
ATOM 1369 O O . SER A 1 186 ? 18.595 -10.205 -14.627 1.00 69.00 186 SER A O 1
ATOM 1371 N N . GLY A 1 187 ? 17.056 -11.684 -15.329 1.00 66.62 187 GLY A N 1
ATOM 1372 C CA . GLY A 1 187 ? 16.540 -10.905 -16.457 1.00 66.62 187 GLY A CA 1
ATOM 1373 C C . GLY A 1 187 ? 15.275 -10.109 -16.144 1.00 66.62 187 GLY A C 1
ATOM 1374 O O . GLY A 1 187 ? 14.682 -9.554 -17.067 1.00 66.62 187 GLY A O 1
ATOM 1375 N N . ARG A 1 188 ? 14.833 -10.063 -14.877 1.00 72.62 188 ARG A N 1
ATOM 1376 C CA . ARG A 1 188 ? 13.655 -9.284 -14.478 1.00 72.62 188 ARG A CA 1
ATOM 1377 C C . ARG A 1 188 ? 13.896 -7.807 -14.795 1.00 72.62 188 ARG A C 1
ATOM 1379 O O . ARG A 1 188 ? 14.711 -7.141 -14.162 1.00 72.62 188 ARG A O 1
ATOM 1386 N N . GLY A 1 189 ? 13.207 -7.323 -15.825 1.00 77.50 189 GLY A N 1
ATOM 1387 C CA . GLY A 1 189 ? 13.249 -5.925 -16.226 1.00 77.50 189 GLY A CA 1
ATOM 1388 C C . GLY A 1 189 ? 12.582 -5.029 -15.187 1.00 77.50 189 GLY A C 1
ATOM 1389 O O . GLY A 1 189 ? 11.750 -5.466 -14.395 1.00 77.50 189 GLY A O 1
ATOM 1390 N N . THR A 1 190 ? 12.897 -3.741 -15.240 1.00 82.94 190 THR A N 1
ATOM 1391 C CA . THR A 1 190 ? 12.282 -2.703 -14.397 1.00 82.94 190 THR A CA 1
ATOM 1392 C C . THR A 1 190 ? 10.756 -2.648 -14.522 1.00 82.94 190 THR A C 1
ATOM 1394 O O . THR A 1 190 ? 10.094 -2.285 -13.559 1.00 82.94 190 THR A O 1
ATOM 1397 N N . GLY A 1 191 ? 10.204 -3.080 -15.666 1.00 84.31 191 GLY A N 1
ATOM 1398 C CA . GLY A 1 191 ? 8.765 -3.275 -15.888 1.00 84.31 191 GLY A CA 1
ATOM 1399 C C . GLY A 1 191 ? 8.093 -4.178 -14.857 1.00 84.31 191 GLY A C 1
ATOM 1400 O O . GLY A 1 191 ? 7.060 -3.822 -14.296 1.00 84.31 191 GLY A O 1
ATOM 1401 N N . ALA A 1 192 ? 8.725 -5.315 -14.561 1.00 86.00 192 ALA A N 1
ATOM 1402 C CA . ALA A 1 192 ? 8.247 -6.239 -13.540 1.00 86.00 192 ALA A CA 1
ATOM 1403 C C . ALA A 1 192 ? 8.328 -5.609 -12.141 1.00 86.00 192 ALA A C 1
ATOM 1405 O O . ALA A 1 192 ? 7.416 -5.771 -11.340 1.00 86.00 192 ALA A O 1
ATOM 1406 N N . GLY A 1 193 ? 9.400 -4.853 -11.873 1.00 88.50 193 GLY A N 1
ATOM 1407 C CA . GLY A 1 193 ? 9.652 -4.223 -10.575 1.00 88.50 193 GLY A CA 1
ATOM 1408 C C . GLY A 1 193 ? 8.592 -3.195 -10.177 1.00 88.50 193 GLY A C 1
ATOM 1409 O O . GLY A 1 193 ? 7.988 -3.327 -9.113 1.00 88.50 193 GLY A O 1
ATOM 1410 N N . TYR A 1 194 ? 8.325 -2.194 -11.024 1.00 92.38 194 TYR A N 1
ATOM 1411 C CA . TYR A 1 194 ? 7.321 -1.178 -10.684 1.00 92.38 194 TYR A CA 1
ATOM 1412 C C . TYR A 1 194 ? 5.892 -1.739 -10.696 1.00 92.38 194 TYR A C 1
ATOM 1414 O O . TYR A 1 194 ? 5.071 -1.314 -9.888 1.00 92.38 194 TYR A O 1
ATOM 1422 N N . SER A 1 195 ? 5.591 -2.729 -11.547 1.00 92.75 195 SER A N 1
ATOM 1423 C CA . SER A 1 195 ? 4.266 -3.373 -11.578 1.00 92.75 195 SER A CA 1
ATOM 1424 C C . SER A 1 195 ? 3.999 -4.155 -10.290 1.00 92.75 195 SER A C 1
ATOM 1426 O O . SER A 1 195 ? 2.939 -4.015 -9.683 1.00 92.75 195 SER A O 1
ATOM 1428 N N . ALA A 1 196 ? 5.001 -4.895 -9.806 1.00 94.31 196 ALA A N 1
ATOM 1429 C CA . ALA A 1 196 ? 4.946 -5.585 -8.522 1.00 94.31 196 ALA A CA 1
ATOM 1430 C C . ALA A 1 196 ? 4.720 -4.616 -7.350 1.00 94.31 196 ALA A C 1
ATOM 1432 O O . ALA A 1 196 ? 3.927 -4.887 -6.448 1.00 94.31 196 ALA A O 1
ATOM 1433 N N . ASP A 1 197 ? 5.375 -3.454 -7.372 1.00 97.44 197 ASP A N 1
ATOM 1434 C CA . ASP A 1 197 ? 5.184 -2.429 -6.347 1.00 97.44 197 ASP A CA 1
ATOM 1435 C C . ASP A 1 197 ? 3.795 -1.784 -6.387 1.00 97.44 197 ASP A C 1
ATOM 1437 O O . ASP A 1 197 ? 3.206 -1.565 -5.324 1.00 97.44 197 ASP A O 1
ATOM 1441 N N . PHE A 1 198 ? 3.218 -1.567 -7.571 1.00 97.44 198 PHE A N 1
ATOM 1442 C CA . PHE A 1 198 ? 1.819 -1.156 -7.684 1.00 97.44 198 PHE A CA 1
ATOM 1443 C C . PHE A 1 198 ? 0.855 -2.226 -7.161 1.00 97.44 198 PHE A C 1
ATOM 1445 O O . PHE A 1 198 ? -0.073 -1.889 -6.427 1.00 97.44 198 PHE A O 1
ATOM 1452 N N . ALA A 1 199 ? 1.088 -3.510 -7.444 1.00 97.31 199 ALA A N 1
ATOM 1453 C CA . ALA A 1 199 ? 0.257 -4.591 -6.908 1.00 97.31 199 ALA A CA 1
ATOM 1454 C C . ALA A 1 199 ? 0.261 -4.627 -5.369 1.00 97.31 199 ALA A C 1
ATOM 1456 O O . ALA A 1 199 ? -0.799 -4.789 -4.749 1.00 97.31 199 ALA A O 1
ATOM 1457 N N . ARG A 1 200 ? 1.423 -4.394 -4.740 1.00 98.44 200 ARG A N 1
ATOM 1458 C CA . ARG A 1 200 ? 1.510 -4.203 -3.282 1.00 98.44 200 ARG A CA 1
ATOM 1459 C C . ARG A 1 200 ? 0.706 -2.983 -2.839 1.00 98.44 200 ARG A C 1
ATOM 1461 O O . ARG A 1 200 ? -0.142 -3.102 -1.957 1.00 98.44 200 ARG A O 1
ATOM 1468 N N . ALA A 1 201 ? 0.923 -1.832 -3.479 1.00 98.25 201 ALA A N 1
ATOM 1469 C CA . ALA A 1 201 ? 0.251 -0.580 -3.136 1.00 98.25 201 ALA A CA 1
ATOM 1470 C C . ALA A 1 201 ? -1.280 -0.700 -3.187 1.00 98.25 201 ALA A C 1
ATOM 1472 O O . ALA A 1 201 ? -1.957 -0.332 -2.229 1.00 98.25 201 ALA A O 1
ATOM 1473 N N . TYR A 1 202 ? -1.830 -1.270 -4.262 1.00 97.50 202 TYR A N 1
ATOM 1474 C CA . TYR A 1 202 ? -3.273 -1.462 -4.412 1.00 97.50 202 TYR A CA 1
ATOM 1475 C C . TYR A 1 202 ? -3.848 -2.448 -3.394 1.00 97.50 202 TYR A C 1
ATOM 1477 O O . TYR A 1 202 ? -4.984 -2.280 -2.952 1.00 97.50 202 TYR A O 1
ATOM 1485 N N . THR A 1 203 ? -3.066 -3.448 -2.983 1.00 98.25 203 THR A N 1
ATOM 1486 C CA . THR A 1 203 ? -3.475 -4.397 -1.940 1.00 98.25 203 THR A CA 1
ATOM 1487 C C . THR A 1 203 ? -3.557 -3.718 -0.578 1.00 98.25 203 THR A C 1
ATOM 1489 O O . THR A 1 203 ? -4.582 -3.833 0.091 1.00 98.25 203 THR A O 1
ATOM 1492 N N . TYR A 1 204 ? -2.541 -2.934 -0.209 1.00 98.56 204 TYR A N 1
ATOM 1493 C CA . TYR A 1 204 ? -2.558 -2.136 1.019 1.00 98.56 204 TYR A CA 1
ATOM 1494 C C . TYR A 1 204 ? -3.698 -1.116 1.014 1.00 98.56 204 TYR A C 1
ATOM 1496 O O . TYR A 1 204 ? -4.441 -1.026 1.986 1.00 98.56 204 TYR A O 1
ATOM 1504 N N . ARG A 1 205 ? -3.886 -0.398 -0.101 1.00 97.50 205 ARG A N 1
ATOM 1505 C CA . ARG A 1 205 ? -4.980 0.564 -0.280 1.00 97.50 205 ARG A CA 1
ATOM 1506 C C . ARG A 1 205 ? -6.346 -0.066 -0.044 1.00 97.50 205 ARG A C 1
ATOM 1508 O O . ARG A 1 205 ? -7.134 0.474 0.725 1.00 97.50 205 ARG A O 1
ATOM 1515 N N . GLY A 1 206 ? -6.628 -1.189 -0.707 1.00 95.50 206 GLY A N 1
ATOM 1516 C CA . GLY A 1 206 ? -7.894 -1.902 -0.542 1.00 95.50 206 GLY A CA 1
ATOM 1517 C C . GLY A 1 206 ? -8.119 -2.297 0.915 1.00 95.50 206 GLY A C 1
ATOM 1518 O O . GLY A 1 206 ? -9.130 -1.926 1.502 1.00 95.50 206 GLY A O 1
ATOM 1519 N N . ALA A 1 207 ? -7.121 -2.940 1.528 1.00 97.19 207 ALA A N 1
ATOM 1520 C CA . ALA A 1 207 ? -7.203 -3.382 2.915 1.00 97.19 207 ALA A CA 1
ATOM 1521 C C . ALA A 1 207 ? -7.444 -2.227 3.898 1.00 97.19 207 ALA A C 1
ATOM 1523 O O . ALA A 1 207 ? -8.253 -2.370 4.810 1.00 97.19 207 ALA A O 1
ATOM 1524 N N . VAL A 1 208 ? -6.777 -1.084 3.704 1.00 96.56 208 VAL A N 1
ATOM 1525 C CA . VAL A 1 208 ? -6.956 0.112 4.539 1.00 96.56 208 VAL A CA 1
ATOM 1526 C C . VAL A 1 208 ? -8.382 0.633 4.465 1.00 96.56 208 VAL A C 1
ATOM 1528 O O . VAL A 1 208 ? -9.024 0.817 5.499 1.00 96.56 208 VAL A O 1
ATOM 1531 N N . LEU A 1 209 ? -8.871 0.882 3.250 1.00 93.88 209 LEU A N 1
ATOM 1532 C CA . LEU A 1 209 ? -10.179 1.498 3.051 1.00 93.88 209 LEU A CA 1
ATOM 1533 C C . LEU A 1 209 ? -11.303 0.561 3.505 1.00 93.88 209 LEU A C 1
ATOM 1535 O O . LEU A 1 209 ? -12.233 1.008 4.179 1.00 93.88 209 LEU A O 1
ATOM 1539 N N . ASP A 1 210 ? -11.188 -0.734 3.209 1.00 92.62 210 ASP A N 1
ATOM 1540 C CA . ASP A 1 210 ? -12.175 -1.737 3.609 1.00 92.62 210 ASP A CA 1
ATOM 1541 C C . ASP A 1 210 ? -12.215 -1.915 5.126 1.00 92.62 210 ASP A C 1
ATOM 1543 O O . ASP A 1 210 ? -13.300 -1.946 5.715 1.00 92.62 210 ASP A O 1
ATOM 1547 N N . LEU A 1 211 ? -11.056 -1.974 5.787 1.00 92.81 211 LEU A N 1
ATOM 1548 C CA . LEU A 1 211 ? -10.992 -2.123 7.237 1.00 92.81 211 LEU A CA 1
ATOM 1549 C C . LEU A 1 211 ? -11.517 -0.858 7.939 1.00 92.81 211 LEU A C 1
ATOM 1551 O O . LEU A 1 211 ? -12.377 -0.948 8.818 1.00 92.81 211 LEU A O 1
ATOM 1555 N N . ALA A 1 212 ? -11.102 0.332 7.492 1.00 92.19 212 ALA A N 1
ATOM 1556 C CA . ALA A 1 212 ? -11.587 1.602 8.033 1.00 92.19 212 ALA A CA 1
ATOM 1557 C C . ALA A 1 212 ? -13.109 1.772 7.858 1.00 92.19 212 ALA A C 1
ATOM 1559 O O . ALA A 1 212 ? -13.795 2.266 8.760 1.00 92.19 212 ALA A O 1
ATOM 1560 N N . LYS A 1 213 ? -13.660 1.336 6.717 1.00 90.25 213 LYS A N 1
ATOM 1561 C CA . LYS A 1 213 ? -15.106 1.325 6.464 1.00 90.25 213 LYS A CA 1
ATOM 1562 C C . LYS A 1 213 ? -15.828 0.306 7.344 1.00 90.25 213 LYS A C 1
ATOM 1564 O O . LYS A 1 213 ? -16.834 0.646 7.957 1.00 90.25 213 LYS A O 1
ATOM 1569 N N . THR A 1 214 ? -15.305 -0.915 7.448 1.00 91.06 214 THR A N 1
ATOM 1570 C CA . THR A 1 214 ? -15.902 -2.008 8.237 1.00 91.06 214 THR A CA 1
ATOM 1571 C C . THR A 1 214 ? -16.047 -1.636 9.710 1.00 91.06 214 THR A C 1
ATOM 1573 O O . THR A 1 214 ? -17.060 -1.945 10.336 1.00 91.06 214 THR A O 1
ATOM 1576 N N . TYR A 1 215 ? -15.066 -0.921 10.260 1.00 90.19 215 TYR A N 1
ATOM 1577 C CA . TYR A 1 215 ? -15.102 -0.449 11.643 1.00 90.19 215 TYR A CA 1
ATOM 1578 C C . TYR A 1 215 ? -15.815 0.899 11.820 1.00 90.19 215 TYR A C 1
ATOM 1580 O O . TYR A 1 215 ? -15.851 1.420 12.934 1.00 90.19 215 TYR A O 1
ATOM 1588 N N . GLY A 1 216 ? -16.404 1.466 10.761 1.00 85.94 216 GLY A N 1
ATOM 1589 C CA . GLY A 1 216 ? -17.158 2.723 10.816 1.00 85.94 216 GLY A CA 1
ATOM 1590 C C . GLY A 1 216 ? -16.303 3.947 11.158 1.00 85.94 216 GLY A C 1
ATOM 1591 O O . GLY A 1 216 ? -16.835 5.004 11.497 1.00 85.94 216 GLY A O 1
ATOM 1592 N N . ILE A 1 217 ? -14.972 3.831 11.107 1.00 86.06 217 ILE A N 1
ATOM 1593 C CA . ILE A 1 217 ? -14.082 4.968 11.360 1.00 86.06 217 ILE A CA 1
ATOM 1594 C C . ILE A 1 217 ? -14.001 5.856 10.121 1.00 86.06 217 ILE A C 1
ATOM 1596 O O . ILE A 1 217 ? -14.016 7.074 10.253 1.00 86.06 217 ILE A O 1
ATOM 1600 N N . LEU A 1 218 ? -14.054 5.283 8.913 1.00 83.12 218 LEU A N 1
ATOM 1601 C CA . LEU A 1 218 ? -14.054 6.066 7.673 1.00 83.12 218 LEU A CA 1
ATOM 1602 C C . LEU A 1 218 ? -15.332 6.906 7.499 1.00 83.12 218 LEU A C 1
ATOM 1604 O O . LEU A 1 218 ? -15.266 8.024 7.004 1.00 83.12 218 LEU A O 1
ATOM 1608 N N . THR A 1 219 ? -16.486 6.399 7.946 1.00 81.44 219 THR A N 1
ATOM 1609 C CA . THR A 1 219 ? -17.785 7.099 7.864 1.00 81.44 219 THR A CA 1
ATOM 1610 C C . THR A 1 219 ? -18.030 8.060 9.032 1.00 81.44 219 THR A C 1
ATOM 1612 O O . THR A 1 219 ? -19.039 8.762 9.058 1.00 81.44 219 THR A O 1
ATOM 1615 N N . GLY A 1 220 ? -17.122 8.107 10.013 1.00 76.12 220 GLY A N 1
ATOM 1616 C CA . GLY A 1 220 ? -17.256 8.946 11.206 1.00 76.12 220 GLY A CA 1
ATOM 1617 C C . GLY A 1 220 ? -18.171 8.381 12.298 1.00 76.12 220 GLY A C 1
ATOM 1618 O O . GLY A 1 220 ? -18.289 8.992 13.358 1.00 76.12 220 GLY A O 1
ATOM 1619 N N . GLU A 1 221 ? -18.765 7.201 12.101 1.00 76.56 221 GLU A N 1
ATOM 1620 C CA . GLU A 1 221 ? -19.618 6.531 13.093 1.00 76.56 221 GLU A CA 1
ATOM 1621 C C . GLU A 1 221 ? -18.864 6.171 14.379 1.00 76.56 221 GLU A C 1
ATOM 1623 O O . GLU A 1 221 ? -19.457 6.131 15.460 1.00 76.56 221 GLU A O 1
ATOM 1628 N N . ARG A 1 222 ? -17.551 5.925 14.277 1.00 77.06 222 ARG A N 1
ATOM 1629 C CA . ARG A 1 222 ? -16.685 5.556 15.407 1.00 77.06 222 ARG A CA 1
ATOM 1630 C C . ARG A 1 222 ? -15.439 6.431 15.530 1.00 77.06 222 ARG A C 1
ATOM 1632 O O . ARG A 1 222 ? -14.329 5.932 15.636 1.00 77.06 222 ARG A O 1
ATOM 1639 N N . GLY A 1 223 ? -15.626 7.749 15.551 1.00 70.81 223 GLY A N 1
ATOM 1640 C CA . GLY A 1 223 ? -14.555 8.694 15.909 1.00 70.81 223 GLY A CA 1
ATOM 1641 C C . GLY A 1 223 ? -13.752 9.257 14.736 1.00 70.81 223 GLY A C 1
ATOM 1642 O O . GLY A 1 223 ? -12.884 10.095 14.963 1.00 70.81 223 GLY A O 1
ATOM 1643 N N . GLY A 1 224 ? -14.100 8.882 13.502 1.00 81.88 224 GLY A N 1
ATOM 1644 C CA . GLY A 1 224 ? -13.455 9.393 12.294 1.00 81.88 224 GLY A CA 1
ATOM 1645 C C . GLY A 1 224 ? -12.097 8.746 12.032 1.00 81.88 224 GLY A C 1
ATOM 1646 O O . GLY A 1 224 ? -11.385 8.351 12.951 1.00 81.88 224 GLY A O 1
ATOM 1647 N N . TYR A 1 225 ? -11.735 8.641 10.759 1.00 87.25 225 TYR A N 1
ATOM 1648 C CA . TYR A 1 225 ? -10.446 8.124 10.335 1.00 87.25 225 TYR A CA 1
ATOM 1649 C C . TYR A 1 225 ? -9.542 9.279 9.934 1.00 87.25 225 TYR A C 1
ATOM 1651 O O . TYR A 1 225 ? -9.919 10.117 9.116 1.00 87.25 225 TYR A O 1
ATOM 1659 N N . THR A 1 226 ? -8.341 9.321 10.507 1.00 89.94 226 THR A N 1
ATOM 1660 C CA . THR A 1 226 ? -7.326 10.307 10.121 1.00 89.94 226 THR A CA 1
ATOM 1661 C C . THR A 1 226 ? -6.192 9.626 9.372 1.00 89.94 226 THR A C 1
ATOM 1663 O O . THR A 1 226 ? -5.503 8.777 9.942 1.00 89.94 226 THR A O 1
ATOM 1666 N N . PHE A 1 227 ? -5.978 10.030 8.120 1.00 93.06 227 PHE A N 1
ATOM 1667 C CA . PHE A 1 227 ? -4.831 9.599 7.324 1.00 93.06 227 PHE A CA 1
ATOM 1668 C C . PHE A 1 227 ? -3.528 10.165 7.899 1.00 93.06 227 PHE A C 1
ATOM 1670 O O . PHE A 1 227 ? -3.467 11.333 8.296 1.00 93.06 227 PHE A O 1
ATOM 1677 N N . VAL A 1 228 ? -2.467 9.355 7.920 1.00 95.31 228 VAL A N 1
ATOM 1678 C CA . VAL A 1 228 ? -1.131 9.810 8.360 1.00 95.31 228 VAL A CA 1
ATOM 1679 C C . VAL A 1 228 ? -0.311 10.408 7.231 1.00 95.31 228 VAL A C 1
ATOM 1681 O O . VAL A 1 228 ? 0.674 11.101 7.491 1.00 95.31 228 VAL A O 1
ATOM 1684 N N . TYR A 1 229 ? -0.696 10.163 5.983 1.00 94.69 229 TYR A N 1
ATOM 1685 C CA . TYR A 1 229 ? -0.002 10.736 4.843 1.00 94.69 229 TYR A CA 1
ATOM 1686 C C . TYR A 1 229 ? -0.165 12.263 4.776 1.00 94.69 229 TYR A C 1
ATOM 1688 O O . TYR A 1 229 ? -1.270 12.793 4.843 1.00 94.69 229 TYR A O 1
ATOM 1696 N N . GLN A 1 230 ? 0.961 12.963 4.630 1.00 92.75 230 GLN A N 1
ATOM 1697 C CA . GLN A 1 230 ? 1.048 14.431 4.543 1.00 92.75 230 GLN A CA 1
ATOM 1698 C C . GLN A 1 230 ? 1.896 14.892 3.340 1.00 92.75 230 GLN A C 1
ATOM 1700 O O . GLN A 1 230 ? 2.354 16.033 3.294 1.00 92.75 230 GLN A O 1
ATOM 1705 N N . GLY A 1 231 ? 2.194 13.984 2.405 1.00 92.31 231 GLY A N 1
ATOM 1706 C CA . GLY A 1 231 ? 3.017 14.277 1.231 1.00 92.31 231 GLY A CA 1
ATOM 1707 C C . GLY A 1 231 ? 2.222 14.884 0.073 1.00 92.31 231 GLY A C 1
ATOM 1708 O O . GLY A 1 231 ? 1.004 15.022 0.133 1.00 92.31 231 GLY A O 1
ATOM 1709 N N . THR A 1 232 ? 2.928 15.228 -1.003 1.00 93.38 232 THR A N 1
ATOM 1710 C CA . THR A 1 232 ? 2.357 15.808 -2.234 1.00 93.38 232 THR A CA 1
ATOM 1711 C C . THR A 1 232 ? 2.501 14.871 -3.437 1.00 93.38 232 THR A C 1
ATOM 1713 O O . THR A 1 232 ? 2.625 15.347 -4.560 1.00 93.38 232 THR A O 1
ATOM 1716 N N . GLY A 1 233 ? 2.580 13.560 -3.195 1.00 94.44 233 GLY A N 1
ATOM 1717 C CA . GLY A 1 233 ? 2.864 12.551 -4.213 1.00 94.44 233 GLY A CA 1
ATOM 1718 C C . GLY A 1 233 ? 4.352 12.201 -4.326 1.00 94.44 233 GLY A C 1
ATOM 1719 O O . GLY A 1 233 ? 5.125 12.357 -3.377 1.00 94.44 233 GLY A O 1
ATOM 1720 N N . ALA A 1 234 ? 4.742 11.698 -5.493 1.00 95.25 234 ALA A N 1
ATOM 1721 C CA . ALA A 1 234 ? 6.107 11.358 -5.887 1.00 95.25 234 ALA A CA 1
ATOM 1722 C C . ALA A 1 234 ? 6.900 12.558 -6.446 1.00 95.25 234 ALA A C 1
ATOM 1724 O O . ALA A 1 234 ? 8.121 12.470 -6.577 1.00 95.25 234 ALA A O 1
ATOM 1725 N N . GLY A 1 235 ? 6.237 13.679 -6.759 1.00 94.81 235 GLY A N 1
ATOM 1726 C CA . GLY A 1 235 ? 6.898 14.899 -7.242 1.00 94.81 235 GLY A CA 1
ATOM 1727 C C . GLY A 1 235 ? 7.379 14.807 -8.695 1.00 94.81 235 GLY A C 1
ATOM 1728 O O . GLY A 1 235 ? 8.402 15.395 -9.051 1.00 94.81 235 GLY A O 1
ATOM 1729 N N . ILE A 1 236 ? 6.661 14.043 -9.518 1.00 92.94 236 ILE A N 1
ATOM 1730 C CA . ILE A 1 236 ? 6.929 13.844 -10.948 1.00 92.94 236 ILE A CA 1
ATOM 1731 C C . ILE A 1 236 ? 6.203 14.920 -11.761 1.00 92.94 236 ILE A C 1
ATOM 1733 O O . ILE A 1 236 ? 6.776 15.506 -12.684 1.00 92.94 236 ILE A O 1
ATOM 1737 N N . ALA A 1 237 ? 4.955 15.214 -11.397 1.00 87.44 237 ALA A N 1
ATOM 1738 C CA . ALA A 1 237 ? 4.191 16.307 -11.971 1.00 87.44 237 ALA A CA 1
ATOM 1739 C C . ALA A 1 237 ? 4.781 17.667 -11.555 1.00 87.44 237 ALA A C 1
ATOM 1741 O O . ALA A 1 237 ? 5.087 17.898 -10.384 1.00 87.44 237 ALA A O 1
ATOM 1742 N N . LYS A 1 238 ? 4.942 18.565 -12.534 1.00 75.19 238 LYS A N 1
ATOM 1743 C CA . LYS A 1 238 ? 5.471 19.928 -12.358 1.00 75.19 238 LYS A CA 1
ATOM 1744 C C . LYS A 1 238 ? 4.364 20.967 -12.244 1.00 75.19 238 LYS A C 1
ATOM 1746 O O . LYS A 1 238 ? 3.325 20.796 -12.920 1.00 75.19 238 LYS A O 1
#

Radius of gyration: 31.04 Å; chains: 1; bounding box: 83×51×90 Å

Sequence (238 aa):
MKKQRFAVLPILISAVLTLALAGCDTGGGKTTPSPSPSASPSAAATPVPTSEPVATPAPAATPEASLAAPTPSSVPEMTPFVSGEGSCGPESYTPGDNPIDDAFAKDFEAASATPELQLLAETYKNAWRAELTNVSRQIDGLFTYEDDRDVIEDYVDDVLDLAEEKAALEEIAYSDYTLSPRERASGRGTGAGYSADFARAYTYRGAVLDLAKTYGILTGERGGYTFVYQGTGAGIAK

pLDDT: mean 74.71, std 21.75, range [29.0, 98.56]

Secondary structure (DSSP, 8-state):
-------------------------------PPPPPP----PPPPPPPP----PPPPPPP----------------------------------TTS-HHHHHHHHHHHH--SHHHHHHHHHHHHHHHHHHHHHHHHHHHTT-SSHHHHHHHHHHHHHHHHHHHHHHHHHHHHT--TTS-HHHHHHT--HHHHHHHHHHHHHHHHHHHHHHHHHTTTTTTTTS----------SS---